Protein AF-A0AB74QGZ0-F1 (afdb_monomer)

InterPro domains:
  IPR014781 Anthrax toxin, lethal/endema factor, N-/C-terminal [PF07737] (127-205)
  IPR024079 Metallopeptidase, catalytic domain superfamily [G3DSA:3.40.390.10] (28-212)
  IPR047568 Anthrax toxin lethal factor-like domain [PS51995] (24-210)

Foldseek 3Di:
DPVVPVVVVVVVVVVVVVVVVCVVVVVLVVVVVLLVPADQPDDQPPPDPDPCVVAEDEADPPVVLVVLLVSLVNLDHPLLVVVLVVVVAHEYEHCDFPCVVVVHPDGDQWDQDPSYIYGHPPDPCSSLCVQLSSLLVLCVVPVPVPPPLQVVLLVPQLVQDDDPPPDDSCVQSVDSSSVSSVLSSCCRSPVVSCCVRRVSSNVVSVVSSVVD

Structure (mmCIF, N/CA/C/O backbone):
data_AF-A0AB74QGZ0-F1
#
_entry.id   AF-A0AB74QGZ0-F1
#
loop_
_atom_site.group_PDB
_atom_site.id
_atom_site.type_symbol
_atom_site.label_atom_id
_atom_site.label_alt_id
_atom_site.label_comp_id
_atom_site.label_asym_id
_atom_site.label_entity_id
_atom_site.label_seq_id
_atom_site.pdbx_PDB_ins_code
_atom_site.Cartn_x
_atom_site.Cartn_y
_atom_site.Cartn_z
_atom_site.occupancy
_atom_site.B_iso_or_equiv
_atom_site.auth_seq_id
_atom_site.auth_comp_id
_atom_site.auth_asym_id
_atom_site.auth_atom_id
_atom_site.pdbx_PDB_model_num
ATOM 1 N N . MET A 1 1 ? 32.672 -0.971 52.262 1.00 47.94 1 MET A N 1
ATOM 2 C CA . MET A 1 1 ? 32.971 -0.650 50.844 1.00 47.94 1 MET A CA 1
ATOM 3 C C . MET A 1 1 ? 31.953 -1.292 49.876 1.00 47.94 1 MET A C 1
ATOM 5 O O . MET A 1 1 ? 32.345 -1.825 48.850 1.00 47.94 1 MET A O 1
ATOM 9 N N . LEU A 1 2 ? 30.642 -1.248 50.178 1.00 49.19 2 LEU A N 1
ATOM 10 C CA . LEU A 1 2 ? 29.600 -1.973 49.413 1.00 49.19 2 LEU A CA 1
ATOM 11 C C . LEU A 1 2 ? 28.481 -1.077 48.834 1.00 49.19 2 LEU A C 1
ATOM 13 O O . LEU A 1 2 ? 27.851 -1.467 47.858 1.00 49.19 2 LEU A O 1
ATOM 17 N N . LEU A 1 3 ? 28.291 0.159 49.321 1.00 41.31 3 LEU A N 1
ATOM 18 C CA . LEU A 1 3 ? 27.229 1.051 48.817 1.00 41.31 3 LEU A CA 1
ATOM 19 C C . LEU A 1 3 ? 27.516 1.705 47.448 1.00 41.31 3 LEU A C 1
ATOM 21 O O . LEU A 1 3 ? 26.583 2.065 46.735 1.00 41.31 3 LEU A O 1
ATOM 25 N N . LYS A 1 4 ? 28.783 1.844 47.028 1.00 44.34 4 LYS A N 1
ATOM 26 C CA . LYS A 1 4 ? 29.121 2.527 45.758 1.00 44.34 4 LYS A CA 1
ATOM 27 C C . LYS A 1 4 ? 28.820 1.698 44.499 1.00 44.34 4 LYS A C 1
ATOM 29 O O . LYS A 1 4 ? 28.660 2.276 43.428 1.00 44.34 4 LYS A O 1
ATOM 34 N N . LYS A 1 5 ? 28.717 0.366 44.607 1.00 44.69 5 LYS A N 1
ATOM 35 C CA . LYS A 1 5 ? 28.552 -0.532 43.445 1.00 44.69 5 LYS A CA 1
ATOM 36 C C . LYS A 1 5 ? 27.099 -0.629 42.952 1.00 44.69 5 LYS A C 1
ATOM 38 O O . LYS A 1 5 ? 26.884 -0.804 41.757 1.00 44.69 5 LYS A O 1
ATOM 43 N N . HIS A 1 6 ? 26.113 -0.456 43.838 1.00 42.84 6 HIS A N 1
ATOM 44 C CA . HIS A 1 6 ? 24.691 -0.500 43.467 1.00 42.84 6 HIS A CA 1
ATOM 45 C C . HIS A 1 6 ? 24.197 0.798 42.810 1.00 42.84 6 HIS A C 1
ATOM 47 O O . HIS A 1 6 ? 23.465 0.731 41.829 1.00 42.84 6 HIS A O 1
ATOM 53 N N . ILE A 1 7 ? 24.674 1.968 43.252 1.00 46.72 7 ILE A N 1
ATOM 54 C CA . ILE A 1 7 ? 24.294 3.269 42.662 1.00 46.72 7 ILE A CA 1
ATOM 55 C C . ILE A 1 7 ? 24.762 3.387 41.199 1.00 46.72 7 ILE A C 1
ATOM 57 O O . ILE A 1 7 ? 24.061 3.959 40.366 1.00 46.72 7 ILE A O 1
ATOM 61 N N . PHE A 1 8 ? 25.915 2.799 40.856 1.00 44.75 8 PHE A N 1
ATOM 62 C CA . PHE A 1 8 ? 26.437 2.804 39.484 1.00 44.75 8 PHE A CA 1
ATOM 63 C C . PHE A 1 8 ? 25.611 1.937 38.522 1.00 44.75 8 PHE A C 1
ATOM 65 O O . PHE A 1 8 ? 25.360 2.358 37.396 1.00 44.75 8 PHE A O 1
ATOM 72 N N . LYS A 1 9 ? 25.140 0.758 38.960 1.00 43.28 9 LYS A N 1
ATOM 73 C CA . LYS A 1 9 ? 24.275 -0.107 38.137 1.00 43.28 9 LYS A CA 1
ATOM 74 C C . LYS A 1 9 ? 22.897 0.514 37.894 1.00 43.28 9 LYS A C 1
ATOM 76 O O . LYS A 1 9 ? 22.414 0.457 36.772 1.00 43.28 9 LYS A O 1
ATOM 81 N N . VAL A 1 10 ? 22.300 1.153 38.904 1.00 44.00 10 VAL A N 1
ATOM 82 C CA . VAL A 1 10 ? 20.990 1.818 38.760 1.00 44.00 10 VAL A CA 1
ATOM 83 C C . VAL A 1 10 ? 21.073 3.023 37.816 1.00 44.00 10 VAL A C 1
ATOM 85 O O . VAL A 1 10 ? 20.205 3.184 36.963 1.00 44.00 10 VAL A O 1
ATOM 88 N N . LYS A 1 11 ? 22.148 3.825 37.881 1.00 42.94 11 LYS A N 1
ATOM 89 C CA . LYS A 1 11 ? 22.361 4.930 36.929 1.00 42.94 11 LYS A CA 1
ATOM 90 C C . LYS A 1 11 ? 22.560 4.452 35.490 1.00 42.94 11 LYS A C 1
ATOM 92 O O . LYS A 1 11 ? 22.074 5.115 34.583 1.00 42.94 11 LYS A O 1
ATOM 97 N N . LEU A 1 12 ? 23.241 3.324 35.278 1.00 41.09 12 LEU A N 1
ATOM 98 C CA . LEU A 1 12 ? 23.473 2.787 33.934 1.00 41.09 12 LEU A CA 1
ATOM 99 C C . LEU A 1 12 ? 22.174 2.265 33.296 1.00 41.09 12 LEU A C 1
ATOM 101 O O . LEU A 1 12 ? 21.925 2.561 32.135 1.00 41.09 12 LEU A O 1
ATOM 105 N N . VAL A 1 13 ? 21.328 1.570 34.072 1.00 46.41 13 VAL A N 1
ATOM 106 C CA . VAL A 1 13 ? 20.015 1.072 33.610 1.00 46.41 13 VAL A CA 1
ATOM 107 C C . VAL A 1 13 ? 19.044 2.224 33.325 1.00 46.41 13 VAL A C 1
ATOM 109 O O . VAL A 1 13 ? 18.341 2.207 32.317 1.00 46.41 13 VAL A O 1
ATOM 112 N N . MET A 1 14 ? 19.047 3.267 34.162 1.00 38.47 14 MET A N 1
ATOM 113 C CA . MET A 1 14 ? 18.246 4.472 33.925 1.00 38.47 14 MET A CA 1
ATOM 114 C C . MET A 1 14 ? 18.707 5.250 32.688 1.00 38.47 14 MET A C 1
ATOM 116 O O . MET A 1 14 ? 17.870 5.737 31.940 1.00 38.47 14 MET A O 1
ATOM 120 N N . LEU A 1 15 ? 20.019 5.351 32.443 1.00 37.75 15 LEU A N 1
ATOM 121 C CA . LEU A 1 15 ? 20.551 6.029 31.259 1.00 37.75 15 LEU A CA 1
ATOM 122 C C . LEU A 1 15 ? 20.240 5.245 29.976 1.00 37.75 15 LEU A C 1
ATOM 124 O O . LEU A 1 15 ? 19.905 5.858 28.971 1.00 37.75 15 LEU A O 1
ATOM 128 N N . SER A 1 16 ? 20.288 3.906 30.011 1.00 39.72 16 SER A N 1
ATOM 129 C CA . SER A 1 16 ? 19.883 3.076 28.870 1.00 39.72 16 SER A CA 1
ATOM 130 C C . SER A 1 16 ? 18.384 3.160 28.590 1.00 39.72 16 SER A C 1
ATOM 132 O O . SER A 1 16 ? 18.010 3.252 27.428 1.00 39.72 16 SER A O 1
ATOM 134 N N . LEU A 1 17 ? 17.534 3.203 29.625 1.00 38.94 17 LEU A N 1
ATOM 135 C CA . LEU A 1 17 ? 16.090 3.418 29.463 1.00 38.94 17 LEU A CA 1
ATOM 136 C C . LEU A 1 17 ? 15.783 4.821 28.927 1.00 38.94 17 LEU A C 1
ATOM 138 O O . LEU A 1 17 ? 14.932 4.963 28.061 1.00 38.94 17 LEU A O 1
ATOM 142 N N . PHE A 1 18 ? 16.515 5.844 29.375 1.00 36.81 18 PHE A N 1
ATOM 143 C CA . PHE A 1 18 ? 16.366 7.213 28.878 1.00 36.81 18 PHE A CA 1
ATOM 144 C C . PHE A 1 18 ? 16.846 7.357 27.425 1.00 36.81 18 PHE A C 1
ATOM 146 O O . PHE A 1 18 ? 16.211 8.049 26.642 1.00 36.81 18 PHE A O 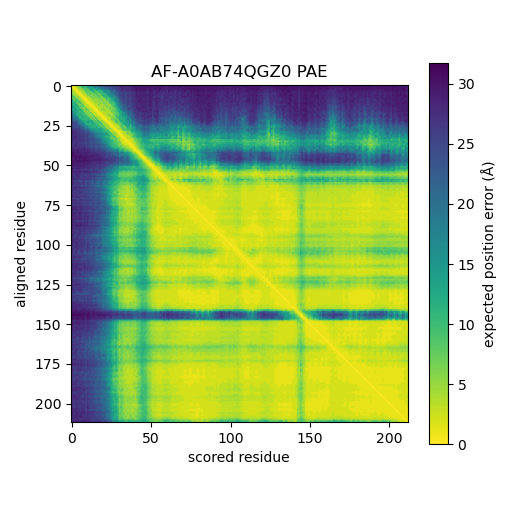1
ATOM 153 N N . PHE A 1 19 ? 17.922 6.666 27.029 1.00 37.53 19 PHE A N 1
ATOM 154 C CA . PHE A 1 19 ? 18.365 6.620 25.630 1.00 37.53 19 PHE A CA 1
ATOM 155 C C . PHE A 1 19 ? 17.405 5.832 24.735 1.00 37.53 19 PHE A C 1
ATOM 157 O O . PHE A 1 19 ? 17.137 6.278 23.626 1.00 37.53 19 PHE A O 1
ATOM 164 N N . LEU A 1 20 ? 16.859 4.708 25.211 1.00 37.41 20 LEU A N 1
ATOM 165 C CA . LEU A 1 20 ? 15.799 3.976 24.511 1.00 37.41 20 LEU A CA 1
ATOM 166 C C . LEU A 1 20 ? 14.564 4.863 24.317 1.00 37.41 20 LEU A C 1
ATOM 168 O O . LEU A 1 20 ? 14.084 4.964 23.196 1.00 37.41 20 LEU A O 1
ATOM 172 N N . PHE A 1 21 ? 14.143 5.583 25.361 1.00 32.53 21 PHE A N 1
ATOM 173 C CA . PHE A 1 21 ? 13.007 6.505 25.313 1.00 32.53 21 PHE A CA 1
ATOM 174 C C . PHE A 1 21 ? 13.254 7.703 24.380 1.00 32.53 21 PHE A C 1
ATOM 176 O O . PHE A 1 21 ? 12.373 8.092 23.626 1.00 32.53 21 PHE A O 1
ATOM 183 N N . ILE A 1 22 ? 14.463 8.276 24.365 1.00 35.25 22 ILE A N 1
ATOM 184 C CA . ILE A 1 22 ? 14.807 9.353 23.420 1.00 35.25 22 ILE A CA 1
ATOM 185 C C . ILE A 1 22 ? 14.847 8.826 21.982 1.00 35.25 22 ILE A C 1
ATOM 187 O O . ILE A 1 22 ? 14.429 9.535 21.070 1.00 35.25 22 ILE A O 1
ATOM 191 N N . CYS A 1 23 ? 15.351 7.613 21.753 1.00 36.22 23 CYS A N 1
ATOM 192 C CA . CYS A 1 23 ? 15.405 7.035 20.414 1.00 36.22 23 CYS A CA 1
ATOM 193 C C . CYS A 1 23 ? 14.007 6.720 19.870 1.00 36.22 23 CYS A C 1
ATOM 195 O O . CYS A 1 23 ? 13.749 7.045 18.716 1.00 36.22 23 CYS A O 1
ATOM 197 N N . THR A 1 24 ? 13.104 6.158 20.679 1.00 39.78 24 THR A N 1
ATOM 198 C CA . THR A 1 24 ? 11.725 5.872 20.246 1.00 39.78 24 THR A CA 1
ATOM 199 C C . THR A 1 24 ? 10.944 7.157 19.987 1.00 39.78 24 THR A C 1
ATOM 201 O O . THR A 1 24 ? 10.452 7.348 18.878 1.00 39.78 24 THR A O 1
ATOM 204 N N . VAL A 1 25 ? 10.967 8.110 20.930 1.00 42.19 25 VAL A N 1
ATOM 205 C CA . VAL A 1 25 ? 10.263 9.401 20.793 1.00 42.19 25 VAL A CA 1
ATOM 206 C C . VAL A 1 25 ? 10.768 10.198 19.588 1.00 42.19 25 VAL A C 1
ATOM 208 O O . VAL A 1 25 ? 9.997 10.865 18.903 1.00 42.19 25 VAL A O 1
ATOM 211 N N . LYS A 1 26 ? 12.073 10.145 19.295 1.00 41.16 26 LYS A N 1
ATOM 212 C CA . LYS A 1 26 ? 12.650 10.899 18.177 1.00 41.16 26 LYS A CA 1
ATOM 213 C C . LYS A 1 26 ? 12.328 10.281 16.816 1.00 41.16 26 LYS A C 1
ATOM 215 O O . LYS A 1 26 ? 12.229 11.035 15.856 1.00 41.16 26 LYS A O 1
ATOM 220 N N . ILE A 1 27 ? 12.181 8.958 16.723 1.00 48.12 27 ILE A N 1
ATOM 221 C CA . ILE A 1 27 ? 11.787 8.274 15.479 1.00 48.12 27 ILE A CA 1
ATOM 222 C C . ILE A 1 27 ? 10.303 8.521 15.188 1.00 48.12 27 ILE A C 1
ATOM 224 O O . ILE A 1 27 ? 9.970 8.903 14.068 1.00 48.12 27 ILE A O 1
ATOM 228 N N . GLU A 1 28 ? 9.441 8.389 16.199 1.00 47.16 28 GLU A N 1
ATOM 229 C CA . GLU A 1 28 ? 8.003 8.678 16.087 1.00 47.16 28 GLU A CA 1
ATOM 230 C C . GLU A 1 28 ? 7.764 10.135 15.661 1.00 47.16 28 GLU A C 1
ATOM 232 O O . GLU A 1 28 ? 7.140 10.390 14.632 1.00 47.16 28 GLU A O 1
ATOM 237 N N . ALA A 1 29 ? 8.394 11.095 16.347 1.00 44.28 29 ALA A N 1
ATOM 238 C CA . ALA A 1 29 ? 8.276 12.509 15.996 1.00 44.28 29 ALA A CA 1
ATOM 239 C C . ALA A 1 29 ? 8.885 12.859 14.624 1.00 44.28 29 ALA A C 1
ATOM 241 O O . ALA A 1 29 ? 8.480 13.844 14.006 1.00 44.28 29 ALA A O 1
ATOM 242 N N . TYR A 1 30 ? 9.880 12.108 14.139 1.00 41.09 30 TYR A N 1
ATOM 243 C CA . TYR A 1 30 ? 10.518 12.391 12.851 1.00 41.09 30 TYR A CA 1
ATOM 244 C C . TYR A 1 30 ? 9.556 12.141 11.683 1.00 41.09 30 TYR A C 1
ATOM 246 O O . TYR A 1 30 ? 9.420 13.020 10.835 1.00 41.09 30 TYR A O 1
ATOM 254 N N . ARG A 1 31 ? 8.830 11.012 11.675 1.00 61.34 31 ARG A N 1
ATOM 255 C CA . ARG A 1 31 ? 7.845 10.716 10.618 1.00 61.34 31 ARG A CA 1
ATOM 256 C C . ARG A 1 31 ? 6.545 11.504 10.761 1.00 61.34 31 ARG A C 1
ATOM 258 O O . ARG A 1 31 ? 5.992 11.894 9.738 1.00 61.34 31 ARG A O 1
ATOM 265 N N . ASP A 1 32 ? 6.096 11.802 11.981 1.00 55.94 32 ASP A N 1
ATOM 266 C CA . ASP A 1 32 ? 4.906 12.641 12.194 1.00 55.94 32 ASP A CA 1
ATOM 267 C C . ASP A 1 32 ? 5.088 14.047 11.591 1.00 55.94 32 ASP A C 1
ATOM 269 O 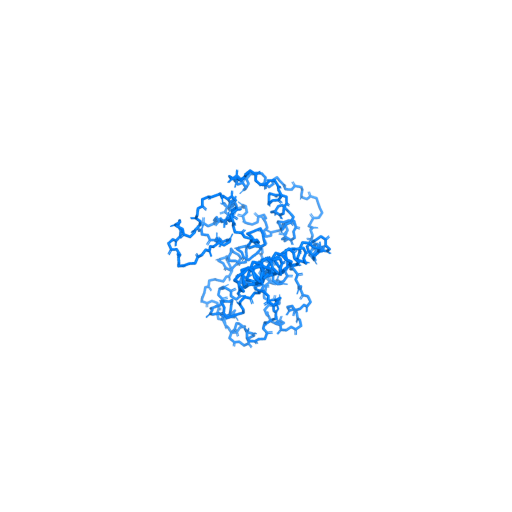O . ASP A 1 32 ? 4.232 14.543 10.854 1.00 55.94 32 ASP A O 1
ATOM 273 N N . ASN A 1 33 ? 6.268 14.645 11.788 1.00 56.19 33 ASN A N 1
ATOM 274 C CA . ASN A 1 33 ? 6.625 15.900 11.128 1.00 56.19 33 ASN A CA 1
ATOM 275 C C . ASN A 1 33 ? 6.735 15.747 9.603 1.00 56.19 33 ASN A C 1
ATOM 277 O O . ASN A 1 33 ? 6.387 16.675 8.875 1.00 56.19 33 ASN A O 1
ATOM 281 N N . GLU A 1 34 ? 7.222 14.613 9.089 1.00 65.94 34 GLU A N 1
ATOM 282 C CA . GLU A 1 34 ? 7.239 14.369 7.642 1.00 65.94 34 GLU A CA 1
ATOM 283 C C . GLU A 1 34 ? 5.813 14.342 7.084 1.00 65.94 34 GLU A C 1
ATOM 285 O O . GLU A 1 34 ? 5.536 15.087 6.146 1.00 65.94 34 GLU A O 1
ATOM 290 N N . ILE A 1 35 ? 4.885 13.595 7.696 1.00 69.44 35 ILE A N 1
ATOM 291 C CA . ILE A 1 35 ? 3.506 13.502 7.201 1.00 69.44 35 ILE A CA 1
ATOM 292 C C . ILE A 1 35 ? 2.741 14.828 7.323 1.00 69.44 35 ILE A C 1
ATOM 294 O O . ILE A 1 35 ? 1.928 15.128 6.458 1.00 69.44 35 ILE A O 1
ATOM 298 N N . ASP A 1 36 ? 2.974 15.658 8.351 1.00 69.56 36 ASP A N 1
ATOM 299 C CA . ASP A 1 36 ? 2.376 17.013 8.444 1.00 69.56 36 ASP A CA 1
ATOM 300 C C . ASP A 1 36 ? 2.782 17.915 7.273 1.00 69.56 36 ASP A C 1
ATOM 302 O O . ASP A 1 36 ? 2.041 18.820 6.889 1.00 69.56 36 ASP A O 1
ATOM 306 N N . ASN A 1 37 ? 3.943 17.642 6.680 1.00 70.44 37 ASN A N 1
ATOM 307 C CA . ASN A 1 37 ? 4.464 18.381 5.541 1.00 70.44 37 ASN A CA 1
ATOM 308 C C . ASN A 1 37 ? 4.147 17.720 4.191 1.00 70.44 37 ASN A C 1
ATOM 310 O O . ASN A 1 37 ? 4.365 18.349 3.150 1.00 70.44 37 ASN A O 1
ATOM 314 N N . LEU A 1 38 ? 3.629 16.485 4.182 1.00 66.12 38 LEU A N 1
ATOM 315 C CA . LEU A 1 38 ? 3.204 15.825 2.954 1.00 66.12 38 LEU A CA 1
ATOM 316 C C . LEU A 1 38 ? 1.947 16.502 2.423 1.00 66.12 38 LEU A C 1
ATOM 318 O O . LEU A 1 38 ? 0.925 16.617 3.098 1.00 66.12 38 LEU A O 1
ATOM 322 N N . LYS A 1 39 ? 2.029 16.939 1.171 1.00 63.16 39 LYS A N 1
ATOM 323 C CA . LYS A 1 39 ? 0.870 17.378 0.403 1.00 63.16 39 LYS A CA 1
ATOM 324 C C . LYS A 1 39 ? 0.480 16.260 -0.557 1.00 63.16 39 LYS A C 1
ATOM 326 O O . LYS A 1 39 ? 1.384 15.602 -1.078 1.00 63.16 39 LYS A O 1
ATOM 331 N N . PRO A 1 40 ? -0.820 16.074 -0.840 1.00 60.72 40 PRO A N 1
ATOM 332 C CA . PRO A 1 40 ? -1.257 15.188 -1.909 1.00 60.72 40 PRO A CA 1
ATOM 333 C C . PRO A 1 40 ? -0.500 15.544 -3.190 1.00 60.72 40 PRO A C 1
ATOM 335 O O . PRO A 1 40 ? -0.576 16.671 -3.681 1.00 60.72 40 PRO A O 1
ATOM 338 N N . HIS A 1 41 ? 0.298 14.605 -3.692 1.00 57.12 41 HIS A N 1
ATOM 339 C CA . HIS A 1 41 ? 1.158 14.847 -4.850 1.00 57.12 41 HIS A CA 1
ATOM 340 C C . HIS A 1 41 ? 0.419 14.632 -6.181 1.00 57.12 41 HIS A C 1
ATOM 342 O O . HIS A 1 41 ? 0.937 14.964 -7.251 1.00 57.12 41 HIS A O 1
ATOM 348 N N . TYR A 1 42 ? -0.790 14.070 -6.105 1.00 52.94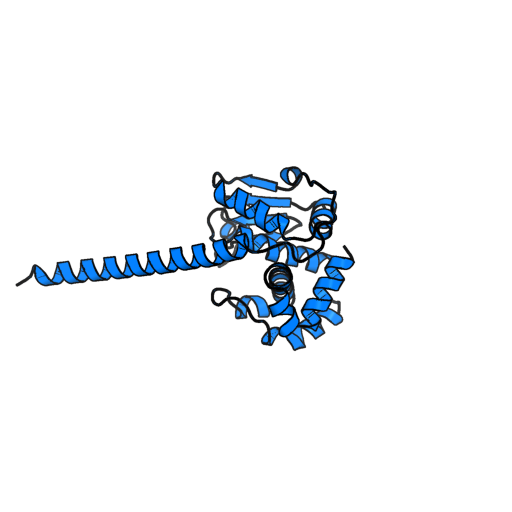 42 TYR A N 1
ATOM 349 C CA . TYR A 1 42 ? -1.683 13.793 -7.219 1.00 52.94 42 TYR A CA 1
ATOM 350 C C . TYR A 1 42 ? -2.945 14.647 -7.108 1.00 52.94 42 TYR A C 1
ATOM 352 O O . TYR A 1 42 ? -3.357 14.994 -6.001 1.00 52.94 42 TYR A O 1
ATOM 360 N N . ASN A 1 43 ? -3.551 14.983 -8.250 1.00 47.72 43 ASN A N 1
ATOM 361 C CA . ASN A 1 43 ? -4.781 15.768 -8.290 1.00 47.72 43 ASN A CA 1
ATOM 362 C C . ASN A 1 43 ? -5.869 15.033 -7.496 1.00 47.72 43 ASN A C 1
ATOM 364 O O . ASN A 1 43 ? -6.460 14.074 -7.994 1.00 47.72 43 ASN A O 1
ATOM 368 N N . GLN A 1 44 ? -6.153 15.495 -6.277 1.00 49.66 44 GLN A N 1
ATOM 369 C CA . GLN A 1 44 ? -7.467 15.291 -5.687 1.00 49.66 44 GLN A CA 1
ATOM 370 C C . GLN A 1 44 ? -8.447 15.899 -6.690 1.00 49.66 44 GLN A C 1
ATOM 372 O O . GLN A 1 44 ? -8.317 17.069 -7.053 1.00 49.66 44 GLN A O 1
ATOM 377 N N . ILE A 1 45 ? -9.356 15.092 -7.235 1.00 43.00 45 ILE A N 1
ATOM 378 C CA . ILE A 1 45 ? -10.424 15.622 -8.079 1.00 43.00 45 ILE A CA 1
ATOM 379 C C . ILE A 1 45 ? -11.224 16.566 -7.174 1.00 43.00 45 ILE A C 1
ATOM 381 O O . ILE A 1 45 ? -11.884 16.104 -6.242 1.00 43.00 45 ILE A O 1
ATOM 385 N N . GLU A 1 46 ? -11.092 17.878 -7.390 1.00 40.38 46 GLU A N 1
ATOM 386 C CA . GLU A 1 46 ? -11.837 18.893 -6.643 1.00 40.38 46 GLU A CA 1
ATOM 387 C C . GLU A 1 46 ? -13.339 18.604 -6.783 1.00 40.38 46 GLU A C 1
ATOM 389 O O . GLU A 1 46 ? -13.861 18.532 -7.896 1.00 40.38 46 GLU A O 1
ATOM 394 N N . GLY A 1 47 ? -14.033 18.428 -5.653 1.00 42.03 47 GLY A N 1
ATOM 395 C CA . GLY A 1 47 ? -15.496 18.307 -5.617 1.00 42.03 47 GLY A CA 1
ATOM 396 C C . GLY A 1 47 ? -16.075 16.974 -5.133 1.00 42.03 47 GLY A C 1
ATOM 397 O O . GLY A 1 47 ? -17.295 16.835 -5.148 1.00 42.03 47 GLY A O 1
ATOM 398 N N . LEU A 1 48 ? -15.259 16.018 -4.677 1.00 43.44 48 LEU A N 1
ATOM 399 C CA . LEU A 1 48 ? -15.746 14.809 -3.996 1.00 43.44 48 LEU A CA 1
ATOM 400 C C . LEU A 1 48 ? -15.378 14.856 -2.509 1.00 43.44 48 LEU A C 1
ATOM 402 O O . LEU A 1 48 ? -14.281 14.478 -2.109 1.00 43.44 48 LEU A O 1
ATOM 406 N N . GLU A 1 49 ? -16.307 15.350 -1.694 1.00 49.28 49 GLU A N 1
ATOM 407 C CA . GLU A 1 49 ? -16.268 15.218 -0.238 1.00 49.28 49 GLU A CA 1
ATOM 408 C C . GLU A 1 49 ? -16.733 13.791 0.093 1.00 49.28 49 GLU A C 1
ATOM 410 O O . GLU A 1 49 ? -17.923 13.481 0.018 1.00 49.28 49 GLU A O 1
ATOM 415 N N . TYR A 1 50 ? -15.791 12.872 0.320 1.00 55.62 50 TYR A N 1
ATOM 416 C CA . TYR A 1 50 ? -16.134 11.470 0.553 1.00 55.62 50 TYR A CA 1
ATOM 417 C C . TYR A 1 50 ? -16.526 11.248 2.011 1.00 55.62 50 TYR A C 1
ATOM 419 O O . TYR A 1 50 ? -15.798 11.638 2.925 1.00 55.62 50 TYR A O 1
ATOM 427 N N . ASN A 1 51 ? -17.653 10.568 2.233 1.00 62.31 51 ASN A N 1
ATOM 428 C CA . ASN A 1 51 ? -18.002 10.093 3.563 1.00 62.31 51 ASN A CA 1
ATOM 429 C C . ASN A 1 51 ? -17.262 8.777 3.855 1.00 62.31 51 ASN A C 1
ATOM 431 O O . ASN A 1 51 ? -17.794 7.677 3.668 1.00 62.31 51 ASN A O 1
ATOM 435 N N . TYR A 1 52 ? -16.021 8.919 4.319 1.00 70.62 52 TYR A N 1
ATOM 436 C CA . TYR A 1 52 ? -15.176 7.815 4.766 1.00 70.62 52 TYR A CA 1
ATOM 437 C C . TYR A 1 52 ? -15.829 6.943 5.853 1.00 70.62 52 TYR A C 1
ATOM 439 O O . TYR A 1 52 ? -15.494 5.766 5.956 1.00 70.62 52 TYR A O 1
ATOM 447 N N . GLU A 1 53 ? -16.785 7.476 6.626 1.00 69.19 53 GLU A N 1
ATOM 448 C CA . GLU A 1 53 ? -17.408 6.774 7.760 1.00 69.19 53 GLU A CA 1
ATOM 449 C C . GLU A 1 53 ? -18.126 5.486 7.342 1.00 69.19 53 GLU A C 1
ATOM 451 O O . GLU A 1 53 ? -18.267 4.569 8.141 1.00 69.19 53 GLU A O 1
ATOM 456 N N . SER A 1 54 ? -18.563 5.384 6.084 1.00 77.62 54 SER A N 1
ATOM 457 C CA . SER A 1 54 ? -19.219 4.170 5.577 1.00 77.62 54 SER A CA 1
ATOM 458 C C . SER A 1 54 ? -18.261 2.997 5.328 1.00 77.62 54 SER A C 1
ATOM 460 O O . SER A 1 54 ? -18.708 1.853 5.250 1.00 77.62 54 SER A O 1
ATOM 462 N N . MET A 1 55 ? -16.960 3.274 5.209 1.00 86.44 55 MET A N 1
ATOM 463 C CA . MET A 1 55 ? -15.917 2.295 4.891 1.00 86.44 55 MET A CA 1
ATOM 464 C C . MET A 1 55 ? -15.057 1.931 6.105 1.00 86.44 55 MET A C 1
ATOM 466 O O . MET A 1 55 ? -14.371 0.909 6.078 1.00 86.44 55 MET A O 1
ATOM 470 N N . ILE A 1 56 ? -15.067 2.764 7.147 1.00 89.75 56 ILE A N 1
ATOM 471 C CA . ILE A 1 56 ? -14.192 2.615 8.306 1.00 89.75 56 ILE A CA 1
ATOM 472 C C . ILE A 1 56 ? -14.982 2.074 9.495 1.00 89.75 56 ILE A C 1
ATOM 474 O O . ILE A 1 56 ? -15.935 2.691 9.964 1.00 89.75 56 ILE A O 1
ATOM 478 N N . GLU A 1 57 ? -14.521 0.953 10.031 1.00 91.62 57 GLU A N 1
ATOM 479 C CA . GLU A 1 57 ? -14.929 0.428 11.328 1.00 91.62 57 GLU A CA 1
ATOM 480 C C . GLU A 1 57 ? -13.796 0.721 12.326 1.00 91.62 57 GLU A C 1
ATOM 482 O O . GLU A 1 57 ? -12.667 0.253 12.161 1.00 91.62 57 GLU A O 1
ATOM 487 N N . VAL A 1 58 ? -14.077 1.550 13.335 1.00 87.94 58 VAL A N 1
ATOM 488 C CA . VAL A 1 58 ? -13.109 1.918 14.379 1.00 87.94 58 VAL A CA 1
ATOM 489 C C . VAL A 1 58 ? -13.502 1.238 15.683 1.00 87.94 58 VAL A C 1
ATOM 491 O O . VAL A 1 58 ? -14.507 1.588 16.295 1.00 87.94 58 VAL A O 1
ATOM 494 N N . ASP A 1 59 ? -12.669 0.298 16.101 1.00 87.94 59 ASP A N 1
ATOM 495 C CA . ASP A 1 59 ? -12.671 -0.351 17.410 1.00 87.94 59 ASP A CA 1
ATOM 496 C C . ASP A 1 59 ? -11.384 0.048 18.151 1.00 87.94 59 ASP A C 1
ATOM 498 O O . ASP A 1 59 ? -10.529 -0.770 18.482 1.00 87.94 59 ASP A O 1
ATOM 502 N N . SER A 1 60 ? -11.190 1.362 18.275 1.00 78.31 60 SER A N 1
ATOM 503 C CA . SER A 1 60 ? -10.047 2.004 18.920 1.00 78.31 60 SER A CA 1
ATOM 504 C C . SER A 1 60 ? -10.538 3.244 19.658 1.00 78.31 60 SER A C 1
ATOM 506 O O . SER A 1 60 ? -11.202 4.108 19.081 1.00 78.31 60 SER A O 1
ATOM 508 N N . ASP A 1 61 ? -10.160 3.357 20.929 1.00 84.19 61 ASP A N 1
ATOM 509 C CA . ASP A 1 61 ? -10.370 4.569 21.729 1.00 84.19 61 ASP A CA 1
ATOM 510 C C . ASP A 1 61 ? -9.254 5.613 21.496 1.00 84.19 61 ASP A C 1
ATOM 512 O O . ASP A 1 61 ? -9.248 6.701 22.088 1.00 84.19 61 ASP A O 1
ATOM 516 N N . ASN A 1 62 ? -8.278 5.299 20.636 1.00 85.06 62 ASN A N 1
ATOM 517 C CA . ASN A 1 62 ? -7.128 6.140 20.354 1.00 85.06 62 ASN A CA 1
ATOM 518 C C . ASN A 1 62 ? -7.445 7.177 19.266 1.00 85.06 62 ASN A C 1
ATOM 520 O O . ASN A 1 62 ? -7.127 7.023 18.084 1.00 85.06 62 ASN A O 1
ATOM 524 N N . ASN A 1 63 ? -8.032 8.297 19.692 1.00 84.94 63 ASN A N 1
ATOM 525 C CA . ASN A 1 63 ? -8.384 9.413 18.808 1.00 84.94 63 ASN A CA 1
ATOM 526 C C . ASN A 1 63 ? -7.208 9.927 17.954 1.00 84.94 63 ASN A C 1
ATOM 528 O O . ASN A 1 63 ? -7.429 10.424 16.851 1.00 84.94 63 ASN A O 1
ATOM 532 N N . GLU A 1 64 ? -5.964 9.826 18.434 1.00 85.00 64 GLU A N 1
ATOM 533 C CA . GLU A 1 64 ? -4.792 10.245 17.659 1.00 85.00 64 GLU A CA 1
ATOM 534 C C . GLU A 1 64 ? -4.559 9.326 16.454 1.00 85.00 64 GLU A C 1
ATOM 536 O O . GLU A 1 64 ? -4.348 9.815 15.341 1.00 85.00 64 GLU A O 1
ATOM 541 N N . LYS A 1 65 ? -4.658 8.007 16.650 1.00 85.75 65 LYS A N 1
ATOM 542 C CA . LYS A 1 65 ? -4.548 7.025 15.564 1.00 85.75 65 LYS A CA 1
ATOM 543 C C . LYS A 1 65 ? -5.666 7.183 14.545 1.00 85.75 65 LYS A C 1
ATOM 545 O O . LYS A 1 65 ? -5.403 7.192 13.347 1.00 85.75 65 LYS A O 1
ATOM 550 N N . VAL A 1 66 ? -6.892 7.428 14.999 1.00 86.50 66 VAL A N 1
ATOM 551 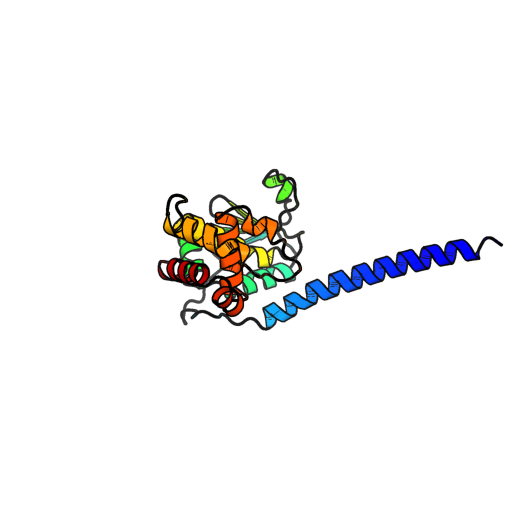C CA . VAL A 1 66 ? -8.028 7.711 14.108 1.00 86.50 66 VAL A CA 1
ATOM 552 C C . VAL A 1 66 ? -7.766 8.955 13.248 1.00 86.50 66 VAL A C 1
ATOM 554 O O . VAL A 1 66 ? -7.974 8.933 12.035 1.00 86.50 66 VAL A O 1
ATOM 557 N N . LEU A 1 67 ? -7.247 10.040 13.831 1.00 84.88 67 LEU A N 1
ATOM 558 C CA . LEU A 1 67 ? -6.887 11.244 13.071 1.00 84.88 67 LEU A CA 1
ATOM 559 C C . LEU A 1 67 ? -5.752 10.982 12.070 1.00 84.88 67 LEU A C 1
ATOM 561 O O . LEU A 1 67 ? -5.816 11.444 10.927 1.00 84.88 67 LEU A O 1
ATOM 565 N N . LYS A 1 68 ? -4.728 10.223 12.475 1.00 86.19 68 LYS A N 1
ATOM 566 C CA . LYS A 1 68 ? -3.627 9.806 11.595 1.00 86.19 68 LYS A CA 1
ATOM 567 C C . LYS A 1 68 ? -4.130 8.932 10.445 1.00 86.19 68 LYS A C 1
ATOM 569 O O . LYS A 1 68 ? -3.712 9.156 9.311 1.00 86.19 68 LYS A O 1
ATOM 574 N N . LEU A 1 69 ? -5.071 8.023 10.696 1.00 88.06 69 LEU A N 1
ATOM 575 C CA . LEU A 1 69 ? -5.721 7.205 9.674 1.00 88.06 69 LEU A CA 1
ATOM 576 C C . LEU A 1 69 ? -6.366 8.078 8.593 1.00 88.06 69 LEU A C 1
ATOM 578 O O . LEU A 1 69 ? -6.007 7.960 7.422 1.00 88.06 69 LEU A O 1
ATOM 582 N N . TYR A 1 70 ? -7.241 9.014 8.977 1.00 87.12 70 TYR A N 1
ATOM 583 C CA . TYR A 1 70 ? -7.875 9.934 8.024 1.00 87.12 70 TYR A CA 1
ATOM 584 C C . TYR A 1 70 ? -6.853 10.757 7.237 1.00 87.12 70 TYR A C 1
ATOM 586 O O . TYR A 1 70 ? -7.019 11.002 6.039 1.00 87.12 70 TYR A O 1
ATOM 594 N N . LYS A 1 71 ? -5.760 11.160 7.887 1.00 85.81 71 LYS A N 1
ATOM 595 C CA . LYS A 1 71 ? -4.680 11.884 7.225 1.00 85.81 71 LYS A CA 1
ATOM 596 C C . LYS A 1 71 ? -3.971 11.031 6.174 1.00 85.81 71 LYS A C 1
ATOM 598 O O . LYS A 1 71 ? -3.816 11.504 5.051 1.00 85.81 71 LYS A O 1
ATOM 603 N N . TYR A 1 72 ? -3.590 9.792 6.489 1.00 88.75 72 TYR A N 1
ATOM 604 C CA . TYR A 1 72 ? -2.994 8.871 5.513 1.00 88.75 72 TYR A CA 1
ATOM 605 C C . TYR A 1 72 ? -3.965 8.545 4.372 1.00 88.75 72 TYR A C 1
ATOM 607 O O . TYR A 1 72 ? -3.547 8.535 3.216 1.00 88.75 72 TYR A O 1
ATOM 615 N N . MET A 1 73 ? -5.260 8.382 4.662 1.00 88.38 73 MET A N 1
ATOM 616 C CA . MET A 1 73 ? -6.291 8.225 3.630 1.00 88.38 73 MET A CA 1
ATOM 617 C C . MET A 1 73 ? -6.332 9.416 2.670 1.00 88.38 73 MET A C 1
ATOM 619 O O . MET A 1 73 ? -6.375 9.213 1.462 1.00 88.38 73 MET A O 1
ATOM 623 N N . SER A 1 74 ? -6.239 10.650 3.179 1.00 86.69 74 SER A N 1
ATOM 624 C CA . SER A 1 74 ? -6.267 11.864 2.344 1.00 86.69 74 SER A CA 1
ATOM 625 C C . SER A 1 74 ? -5.106 11.984 1.341 1.00 86.69 74 SER A C 1
ATOM 627 O O . SER A 1 74 ? -5.187 12.771 0.391 1.00 86.69 74 SER A O 1
ATOM 629 N N . LEU A 1 75 ? -4.021 11.226 1.548 1.00 89.06 75 LEU A N 1
ATOM 630 C CA . LEU A 1 75 ? -2.863 11.187 0.651 1.00 89.06 75 LEU A CA 1
ATOM 631 C C . LEU A 1 75 ? -3.074 10.238 -0.537 1.00 89.06 75 LEU A C 1
ATOM 633 O O . LEU A 1 75 ? -2.408 10.387 -1.563 1.00 89.06 75 LEU A O 1
ATOM 637 N N . ILE A 1 76 ? -3.979 9.266 -0.404 1.00 91.25 76 ILE A N 1
ATOM 638 C CA . ILE A 1 76 ? -4.295 8.291 -1.446 1.00 91.25 76 ILE A CA 1
ATOM 639 C C . ILE A 1 76 ? -5.172 8.979 -2.512 1.00 91.25 76 ILE A C 1
ATOM 641 O O . ILE A 1 76 ? -6.092 9.718 -2.161 1.00 91.25 76 ILE A O 1
ATOM 645 N N . PRO A 1 77 ? -4.923 8.768 -3.819 1.00 90.44 77 PRO A N 1
ATOM 646 C CA . PRO A 1 77 ? -5.747 9.340 -4.878 1.00 90.44 77 PRO A CA 1
ATOM 647 C C . PRO A 1 77 ? -7.228 8.972 -4.726 1.00 90.44 77 PRO A C 1
ATOM 649 O O . PRO A 1 77 ? -7.561 7.810 -4.500 1.00 90.44 77 PRO A O 1
ATOM 652 N N . ASN A 1 78 ? -8.125 9.946 -4.911 1.00 87.56 78 ASN A N 1
ATOM 653 C CA . ASN A 1 78 ? -9.566 9.738 -4.721 1.00 87.56 78 ASN A CA 1
ATOM 654 C C . ASN A 1 78 ? -10.124 8.606 -5.589 1.00 87.56 78 ASN A C 1
ATOM 656 O O . ASN A 1 78 ? -10.988 7.873 -5.134 1.00 87.56 78 ASN A O 1
ATOM 660 N N . ASN A 1 79 ? -9.636 8.435 -6.820 1.00 89.00 79 ASN A N 1
ATOM 661 C CA . ASN A 1 79 ? -10.089 7.340 -7.676 1.00 89.00 79 ASN A CA 1
ATOM 662 C C . ASN A 1 79 ? -9.725 5.964 -7.094 1.00 89.00 79 ASN A C 1
ATOM 664 O O . ASN A 1 79 ? -10.561 5.074 -7.112 1.00 89.00 79 ASN A O 1
ATOM 668 N N . VAL A 1 80 ? -8.547 5.819 -6.477 1.00 93.06 80 VAL A N 1
ATOM 669 C CA . VAL A 1 80 ? -8.157 4.596 -5.753 1.00 93.06 80 VAL A CA 1
ATOM 670 C C . VAL A 1 80 ? -9.071 4.337 -4.555 1.00 93.06 80 VAL A C 1
ATOM 672 O O . VAL A 1 80 ? -9.536 3.214 -4.382 1.00 93.06 80 VAL A O 1
ATOM 675 N N . ILE A 1 81 ? -9.364 5.366 -3.751 1.00 91.94 81 ILE A N 1
ATOM 676 C CA . ILE A 1 81 ? -10.304 5.243 -2.624 1.00 91.94 81 ILE A CA 1
ATOM 677 C C . ILE A 1 81 ? -11.703 4.850 -3.110 1.00 91.94 81 ILE A C 1
ATOM 679 O O . ILE A 1 81 ? -12.329 3.968 -2.525 1.00 91.94 81 ILE A O 1
ATOM 683 N N . ASN A 1 82 ? -12.185 5.484 -4.179 1.00 89.94 82 ASN A N 1
ATOM 684 C CA . ASN A 1 82 ? -13.506 5.215 -4.737 1.00 89.94 82 ASN A CA 1
ATOM 685 C C . ASN A 1 82 ? -13.603 3.781 -5.243 1.00 89.94 82 ASN A C 1
ATOM 687 O O . ASN A 1 82 ? -14.539 3.081 -4.885 1.00 89.94 82 ASN A O 1
ATOM 691 N N . GLU A 1 83 ? -12.620 3.324 -6.013 1.00 92.62 83 GLU A N 1
ATOM 692 C CA . GLU A 1 83 ? -12.589 1.953 -6.515 1.00 92.62 83 GLU A CA 1
ATOM 693 C C . GLU A 1 83 ? -12.529 0.941 -5.378 1.00 92.62 83 GLU A C 1
ATOM 695 O O . GLU A 1 83 ? -13.220 -0.076 -5.421 1.00 92.62 83 GLU A O 1
ATOM 700 N N . PHE A 1 84 ? -11.749 1.221 -4.331 1.00 94.25 84 PHE A N 1
ATOM 701 C CA . PHE A 1 84 ? -11.722 0.378 -3.143 1.00 94.25 84 PHE A CA 1
ATOM 702 C C . PHE A 1 84 ? -13.114 0.260 -2.516 1.00 94.25 84 PHE A C 1
ATOM 704 O O . PHE A 1 84 ? -13.600 -0.854 -2.313 1.00 94.25 84 PHE A O 1
ATOM 711 N N . ALA A 1 85 ? -13.799 1.385 -2.300 1.00 92.31 85 ALA A N 1
ATOM 712 C CA . ALA A 1 85 ? -15.156 1.404 -1.759 1.00 92.31 85 ALA A CA 1
ATOM 713 C C . ALA A 1 85 ? -16.176 0.704 -2.683 1.00 92.31 85 ALA A C 1
ATOM 715 O O . ALA A 1 85 ? -16.969 -0.118 -2.221 1.00 92.31 85 ALA A O 1
ATOM 716 N N . GLU A 1 86 ? -16.134 0.965 -3.993 1.00 91.25 86 GLU A N 1
ATOM 717 C CA . GLU A 1 86 ? -17.025 0.369 -5.000 1.00 91.25 86 GLU A CA 1
ATOM 718 C C . GLU A 1 86 ? -16.845 -1.151 -5.113 1.00 91.25 86 GLU A C 1
ATOM 720 O O . GLU A 1 86 ? -17.809 -1.880 -5.357 1.00 91.25 86 GLU A O 1
ATOM 725 N N . ASN A 1 87 ? -15.640 -1.654 -4.837 1.00 92.00 87 ASN A N 1
ATOM 726 C CA . ASN A 1 87 ? -15.357 -3.086 -4.768 1.00 92.00 87 ASN A CA 1
ATOM 727 C C . ASN A 1 87 ? -15.775 -3.742 -3.440 1.00 92.00 87 ASN A C 1
ATOM 729 O O . ASN A 1 87 ? -15.549 -4.947 -3.264 1.00 92.00 87 ASN A O 1
ATOM 733 N N . GLY A 1 88 ? -16.425 -2.993 -2.541 1.00 92.69 88 GLY A N 1
ATOM 734 C CA . GLY A 1 88 ? -16.863 -3.448 -1.221 1.00 92.69 88 GLY A CA 1
ATOM 735 C C . GLY A 1 88 ? -15.761 -3.397 -0.164 1.00 92.69 88 GLY A C 1
ATOM 736 O O . GLY A 1 88 ? -15.824 -4.145 0.811 1.00 92.69 88 GLY A O 1
ATOM 737 N N . GLY A 1 89 ? -14.742 -2.569 -0.389 1.00 95.06 89 GLY A N 1
ATOM 738 C CA . GLY A 1 89 ? -13.606 -2.403 0.498 1.00 95.06 89 GLY A CA 1
ATOM 739 C C . GLY A 1 89 ? -14.007 -1.903 1.880 1.00 95.06 89 GLY A C 1
ATOM 740 O O . GLY A 1 89 ? -14.962 -1.141 2.031 1.00 95.06 89 GLY A O 1
ATOM 741 N N . LYS A 1 90 ? -13.263 -2.341 2.894 1.00 95.88 90 LYS A N 1
ATOM 742 C CA . LYS A 1 90 ? -13.421 -1.901 4.284 1.00 95.88 90 LYS A CA 1
ATOM 743 C C . LYS A 1 90 ? -12.074 -1.625 4.926 1.00 95.88 90 LYS A C 1
ATOM 745 O O . LYS A 1 90 ? -11.093 -2.294 4.614 1.00 95.88 90 LYS A O 1
ATOM 750 N N . ILE A 1 91 ? -12.040 -0.682 5.858 1.00 95.81 91 ILE A N 1
ATOM 751 C CA . ILE A 1 91 ? -10.889 -0.425 6.723 1.00 95.81 91 ILE A CA 1
ATOM 752 C C . ILE A 1 91 ? -11.330 -0.671 8.160 1.00 95.81 91 ILE A C 1
ATOM 754 O O . ILE A 1 91 ? -12.319 -0.103 8.608 1.00 95.81 91 ILE A O 1
ATOM 758 N N . VAL A 1 92 ? -10.596 -1.506 8.881 1.00 95.31 92 VAL A N 1
ATOM 759 C CA . VAL A 1 92 ? -10.865 -1.841 10.278 1.00 95.31 92 VAL A CA 1
ATOM 760 C C . VAL A 1 92 ? -9.647 -1.447 11.101 1.00 95.31 92 VAL A C 1
ATOM 762 O O . VAL A 1 92 ? -8.598 -2.068 10.961 1.00 95.31 92 VAL A O 1
ATOM 765 N N . LEU A 1 93 ? -9.775 -0.434 11.956 1.00 94.56 93 LEU A N 1
ATOM 766 C CA . LEU A 1 93 ? -8.778 -0.128 12.987 1.00 94.56 93 LEU A CA 1
ATOM 767 C C . LEU A 1 93 ? -9.227 -0.810 14.278 1.00 94.56 93 LEU A C 1
ATOM 769 O O . LEU A 1 93 ? -10.292 -0.474 14.788 1.00 94.56 93 LEU A O 1
ATOM 773 N N . THR A 1 94 ? -8.460 -1.777 14.776 1.00 94.06 94 THR A N 1
ATOM 774 C CA . THR A 1 94 ? -8.909 -2.658 15.865 1.00 94.06 94 THR A CA 1
ATOM 775 C C . THR A 1 94 ? -7.840 -2.896 16.919 1.00 94.06 94 THR A C 1
ATOM 777 O O . THR A 1 94 ? -6.648 -2.968 16.613 1.00 94.06 94 THR A O 1
ATOM 780 N N . GLN A 1 95 ? -8.290 -3.060 18.160 1.00 93.25 95 GLN A N 1
ATOM 781 C CA . GLN A 1 95 ? -7.485 -3.534 19.287 1.00 93.25 95 GLN A CA 1
ATOM 782 C C . GLN A 1 95 ? -7.255 -5.054 19.268 1.00 93.25 95 GLN A C 1
ATOM 784 O O . GLN A 1 95 ? -6.402 -5.557 20.001 1.00 93.25 95 GLN A O 1
ATOM 789 N N . ASP A 1 96 ? -7.974 -5.801 18.423 1.00 92.12 96 ASP A N 1
ATOM 790 C CA . ASP A 1 96 ? -7.749 -7.233 18.259 1.00 92.12 96 ASP A CA 1
ATOM 791 C C . ASP A 1 96 ? -6.339 -7.513 17.718 1.00 92.12 96 ASP A C 1
ATOM 793 O O . ASP A 1 96 ? -5.857 -6.890 16.767 1.00 92.12 96 ASP A O 1
ATOM 797 N N . SER A 1 97 ? -5.689 -8.539 18.272 1.00 92.00 97 SER A N 1
ATOM 798 C CA . SER A 1 97 ? -4.374 -8.978 17.806 1.00 92.00 97 SER A CA 1
ATOM 799 C C . SER A 1 97 ? -4.444 -9.496 16.369 1.00 92.00 97 SER A C 1
ATOM 801 O O . SER A 1 97 ? -4.889 -10.618 16.100 1.00 92.00 97 SER A O 1
ATOM 803 N N . LEU A 1 98 ? -3.919 -8.705 15.428 1.00 93.25 98 LEU A N 1
ATOM 804 C CA . LEU A 1 98 ? -3.784 -9.125 14.032 1.00 93.25 98 LEU A CA 1
ATOM 805 C C . LEU A 1 98 ? -2.870 -10.348 13.896 1.00 93.25 98 LEU A C 1
ATOM 807 O O . LEU A 1 98 ? -3.106 -11.213 13.053 1.00 93.25 98 LEU A O 1
ATOM 811 N N . GLN A 1 99 ? -1.854 -10.460 14.755 1.00 92.56 99 GLN A N 1
ATOM 812 C CA . GLN A 1 99 ? -0.977 -11.625 14.777 1.00 92.56 99 GLN A CA 1
ATOM 813 C C . GLN A 1 99 ? -1.763 -12.915 15.041 1.00 92.56 99 GLN A C 1
ATOM 815 O O . GLN A 1 99 ? -1.553 -13.911 14.348 1.00 92.56 99 GLN A O 1
ATOM 820 N N . GLU A 1 100 ? -2.651 -12.903 16.036 1.00 92.62 100 GLU A N 1
ATOM 821 C CA . GLU A 1 100 ? -3.473 -14.063 16.382 1.00 92.62 100 GLU A CA 1
ATOM 822 C C . GLU A 1 100 ? -4.518 -14.339 15.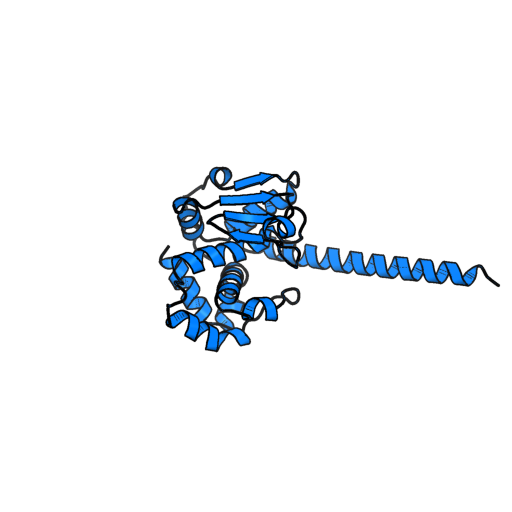301 1.00 92.62 100 GLU A C 1
ATOM 824 O O . GLU A 1 100 ? -4.641 -15.479 14.847 1.00 92.62 100 GLU A O 1
ATOM 829 N N . ARG A 1 101 ? -5.203 -13.290 14.825 1.00 93.69 101 ARG A N 1
ATOM 830 C CA . ARG A 1 101 ? -6.230 -13.382 13.777 1.00 93.69 101 ARG A CA 1
ATOM 831 C C . ARG A 1 101 ? -5.703 -14.016 12.490 1.00 93.69 101 ARG A C 1
ATOM 833 O O . ARG A 1 101 ? -6.390 -14.841 11.893 1.00 93.69 101 ARG A O 1
ATOM 840 N N . PHE A 1 102 ? -4.489 -13.652 12.079 1.00 92.50 102 PHE A N 1
ATOM 841 C CA . PHE A 1 102 ? -3.875 -14.113 10.830 1.00 92.50 102 PHE A CA 1
ATOM 842 C C . PHE A 1 102 ? -2.800 -15.192 11.025 1.00 92.50 102 PHE A C 1
ATOM 844 O O . PHE A 1 102 ? -2.111 -15.552 10.072 1.00 92.50 102 PHE A O 1
ATOM 851 N N . ILE A 1 103 ? -2.666 -15.744 12.238 1.00 92.81 103 ILE A N 1
ATOM 852 C CA . ILE A 1 103 ? -1.724 -16.829 12.575 1.00 92.81 103 ILE A CA 1
ATOM 853 C C . ILE A 1 103 ? -0.291 -16.485 12.119 1.00 92.81 103 ILE A C 1
ATOM 855 O O . ILE A 1 103 ? 0.431 -17.285 11.514 1.00 92.81 103 ILE A O 1
ATOM 859 N N . SER A 1 104 ? 0.129 -15.252 12.391 1.00 88.38 104 SER A N 1
ATOM 860 C CA . SER A 1 104 ? 1.443 -14.755 11.997 1.00 88.38 104 SER A CA 1
ATOM 861 C C . SER A 1 104 ? 2.511 -15.078 13.040 1.00 88.38 104 SER A C 1
ATOM 863 O O . SER A 1 104 ? 2.278 -15.135 14.249 1.00 88.38 104 SER A O 1
ATOM 865 N N . LYS A 1 105 ? 3.745 -15.260 12.563 1.00 86.81 105 LYS A N 1
ATOM 866 C CA . LYS A 1 105 ? 4.929 -15.395 13.427 1.00 86.81 105 LYS A CA 1
ATOM 867 C C . LYS A 1 105 ? 5.384 -14.062 14.024 1.00 86.81 105 LYS A C 1
ATOM 869 O O . LYS A 1 105 ? 6.195 -14.072 14.946 1.00 86.81 105 LYS A O 1
ATOM 874 N N . TYR A 1 106 ? 4.897 -12.951 13.483 1.00 85.75 106 TYR A N 1
ATOM 875 C CA . TYR A 1 106 ? 5.298 -11.596 13.837 1.00 85.75 106 TYR A CA 1
ATOM 876 C C . TYR A 1 106 ? 4.063 -10.754 14.139 1.00 85.75 106 TYR A C 1
ATOM 878 O O . TYR A 1 106 ? 2.994 -11.012 13.582 1.00 85.75 106 TYR A O 1
ATOM 886 N N . ALA A 1 107 ? 4.233 -9.740 14.984 1.00 87.38 107 ALA A N 1
ATOM 887 C CA . ALA A 1 107 ? 3.248 -8.680 15.130 1.00 87.38 107 ALA A CA 1
ATOM 888 C C . ALA A 1 107 ? 3.005 -7.995 13.775 1.00 87.38 107 ALA A C 1
ATOM 890 O O . ALA A 1 107 ? 3.936 -7.850 12.977 1.00 87.38 107 ALA A O 1
ATOM 891 N N . LEU A 1 108 ? 1.751 -7.631 13.505 1.00 88.31 108 LEU A N 1
ATOM 892 C CA . LEU A 1 108 ? 1.324 -7.056 12.231 1.00 88.31 108 LEU A CA 1
ATOM 893 C C . LEU A 1 108 ? 0.718 -5.679 12.478 1.00 88.31 108 LEU A C 1
ATOM 895 O O . LEU A 1 108 ? -0.230 -5.550 13.250 1.00 88.31 108 LEU A O 1
ATOM 899 N N . ALA A 1 109 ? 1.259 -4.669 11.799 1.00 92.19 109 ALA A N 1
ATOM 900 C CA . ALA A 1 109 ? 0.739 -3.307 11.845 1.00 92.19 109 ALA A CA 1
ATOM 901 C C . ALA A 1 109 ? -0.462 -3.116 10.903 1.00 92.19 109 ALA A C 1
ATOM 903 O O . ALA A 1 109 ? -1.379 -2.363 11.227 1.00 92.19 109 ALA A O 1
ATOM 904 N N . GLY A 1 110 ? -0.471 -3.831 9.775 1.00 94.75 110 GLY A N 1
ATOM 905 C CA . GLY A 1 110 ? -1.546 -3.842 8.791 1.00 94.75 110 GLY A CA 1
ATOM 906 C C . GLY A 1 110 ? -1.622 -5.181 8.053 1.00 94.75 110 GLY A C 1
ATOM 907 O O . GLY A 1 110 ? -0.632 -5.915 8.016 1.00 94.75 110 GLY A O 1
ATOM 908 N N . VAL A 1 111 ? -2.808 -5.516 7.536 1.00 95.81 111 VAL A N 1
ATOM 909 C CA . VAL A 1 111 ? -3.055 -6.657 6.639 1.00 95.81 111 VAL A CA 1
ATOM 910 C C . VAL A 1 111 ? -4.198 -6.334 5.682 1.00 95.81 111 VAL A C 1
ATOM 912 O O . VAL A 1 111 ? -5.314 -6.059 6.125 1.00 95.81 111 VAL A O 1
ATOM 915 N N . TYR A 1 112 ? -3.963 -6.470 4.381 1.00 96.19 112 TYR A N 1
ATOM 916 C CA . TYR A 1 112 ? -5.012 -6.596 3.378 1.00 96.19 112 TYR A CA 1
ATOM 917 C C . TYR A 1 112 ? -5.451 -8.060 3.218 1.00 96.19 112 TYR A C 1
ATOM 919 O O . TYR A 1 112 ? -4.662 -8.931 2.850 1.00 96.19 112 TYR A O 1
ATOM 927 N N . PHE A 1 113 ? -6.721 -8.354 3.500 1.00 94.31 113 PHE A N 1
ATOM 928 C CA . PHE A 1 113 ? -7.299 -9.685 3.324 1.00 94.31 113 PHE A CA 1
ATOM 929 C C . PHE A 1 113 ? -8.788 -9.603 2.993 1.00 94.31 113 PHE A C 1
ATOM 931 O O . PHE A 1 113 ? -9.546 -8.939 3.701 1.00 94.31 113 PHE A O 1
ATOM 938 N N . ASP A 1 114 ? -9.208 -10.314 1.943 1.00 92.06 114 ASP A N 1
ATOM 939 C CA . ASP A 1 114 ? -10.607 -10.397 1.497 1.00 92.06 114 ASP A CA 1
ATOM 940 C C . ASP A 1 114 ? -11.272 -9.013 1.417 1.00 92.06 114 ASP A C 1
ATOM 942 O O . ASP A 1 114 ? -12.268 -8.718 2.080 1.00 92.06 114 ASP A O 1
ATOM 946 N N . LYS A 1 115 ? -10.635 -8.114 0.651 1.00 92.56 115 LYS A N 1
ATOM 947 C CA . LYS A 1 115 ? -11.077 -6.726 0.430 1.00 92.56 115 LYS A CA 1
ATOM 948 C C . LYS A 1 115 ? -11.116 -5.846 1.682 1.00 92.56 115 LYS A C 1
ATOM 950 O O . LYS A 1 115 ? -11.566 -4.708 1.613 1.00 92.56 115 LYS A O 1
ATOM 955 N N . THR A 1 116 ? -10.613 -6.326 2.812 1.00 96.38 116 THR A N 1
ATOM 956 C CA . THR A 1 116 ? -10.575 -5.567 4.059 1.00 96.38 116 THR A CA 1
ATOM 957 C C . THR A 1 116 ? -9.136 -5.256 4.437 1.00 96.38 116 THR A C 1
ATOM 959 O O . THR A 1 116 ? -8.282 -6.140 4.437 1.00 96.38 116 THR A O 1
ATOM 962 N N . ILE A 1 117 ? -8.872 -3.998 4.774 1.00 97.75 117 ILE A N 1
ATOM 963 C CA . ILE A 1 117 ? -7.617 -3.549 5.367 1.00 97.75 117 ILE A CA 1
ATOM 964 C C . ILE A 1 117 ? -7.803 -3.532 6.880 1.00 97.75 117 ILE A C 1
ATOM 966 O O . ILE A 1 117 ? -8.581 -2.738 7.401 1.00 97.75 117 ILE A O 1
ATOM 970 N N . TYR A 1 118 ? -7.090 -4.400 7.585 1.00 96.94 118 TYR A N 1
ATOM 971 C CA . TYR A 1 118 ? -7.051 -4.429 9.042 1.00 96.94 118 TYR A CA 1
ATOM 972 C C . TYR A 1 118 ? -5.806 -3.702 9.525 1.00 96.94 118 TYR A C 1
ATOM 974 O O . TYR A 1 118 ? -4.715 -4.017 9.062 1.00 96.94 118 TYR A O 1
ATOM 982 N N . LEU A 1 119 ? -5.958 -2.772 10.462 1.00 96.56 119 LEU A N 1
ATOM 983 C CA . LEU A 1 119 ? -4.883 -1.998 11.073 1.00 96.56 119 LEU A CA 1
ATOM 984 C C . LEU A 1 119 ? -4.902 -2.213 12.586 1.00 96.56 119 LEU A C 1
ATOM 986 O O . LEU A 1 119 ? -5.967 -2.225 13.204 1.00 96.56 119 LEU A O 1
ATOM 990 N N . SER A 1 120 ? -3.722 -2.391 13.173 1.00 93.88 120 SER A N 1
ATOM 991 C CA . SER A 1 120 ? -3.576 -2.648 14.608 1.00 93.88 120 SER A CA 1
ATOM 992 C C . SER A 1 120 ? -3.553 -1.352 15.422 1.00 93.88 120 SER A C 1
ATOM 994 O O . SER A 1 120 ? -2.687 -0.501 15.229 1.00 93.88 120 SER A O 1
ATOM 996 N N . ASP A 1 121 ? -4.436 -1.221 16.408 1.00 90.94 121 ASP A N 1
ATOM 997 C CA . ASP A 1 121 ? -4.416 -0.110 17.369 1.00 90.94 121 ASP A CA 1
ATOM 998 C C . ASP A 1 121 ? -3.217 -0.180 18.336 1.00 90.94 121 ASP A C 1
ATOM 1000 O O . ASP A 1 121 ? -2.783 0.839 18.870 1.00 90.94 121 ASP A O 1
ATOM 1004 N N . GLU A 1 122 ? -2.584 -1.343 18.473 1.00 87.69 122 GLU A N 1
ATOM 1005 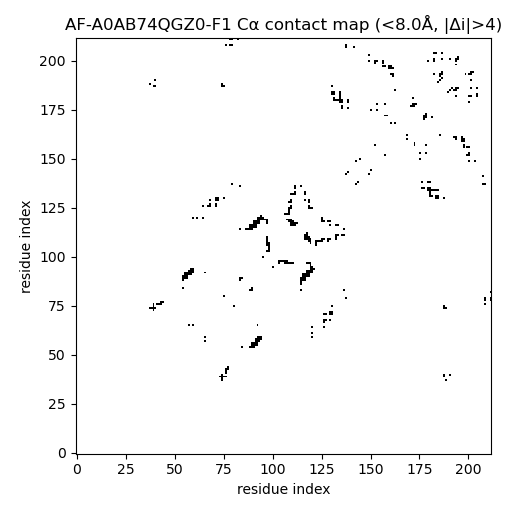C CA . GLU A 1 122 ? -1.464 -1.561 19.399 1.00 87.69 122 GLU A CA 1
ATOM 1006 C C . GLU A 1 122 ? -0.093 -1.359 18.740 1.00 87.69 122 GLU A C 1
ATOM 1008 O O . GLU A 1 122 ? 0.873 -0.962 19.390 1.00 87.69 122 GLU A O 1
ATOM 1013 N N . GLU A 1 123 ? 0.010 -1.602 17.431 1.00 86.19 123 GLU A N 1
ATOM 1014 C CA . GLU A 1 123 ? 1.288 -1.502 16.730 1.00 86.19 123 GLU A CA 1
ATOM 1015 C C . GLU A 1 123 ? 1.572 -0.073 16.279 1.00 86.19 123 GLU A C 1
ATOM 1017 O O . GLU A 1 123 ? 0.717 0.637 15.736 1.00 86.19 123 GLU A O 1
ATOM 1022 N N . ASN A 1 124 ? 2.818 0.347 16.452 1.00 81.00 124 ASN A N 1
ATOM 1023 C CA . ASN A 1 124 ? 3.264 1.626 15.930 1.00 81.00 124 ASN A CA 1
ATOM 1024 C C . ASN A 1 124 ? 3.148 1.648 14.394 1.00 81.00 124 ASN A C 1
ATOM 1026 O O . ASN A 1 124 ? 3.434 0.662 13.713 1.00 81.00 124 ASN A O 1
ATOM 1030 N N . TRP A 1 125 ? 2.770 2.809 13.849 1.00 79.00 125 TRP A N 1
ATOM 1031 C CA . TRP A 1 125 ? 2.710 3.077 12.403 1.00 79.00 125 TRP A CA 1
ATOM 1032 C C . TRP A 1 125 ? 1.691 2.224 11.625 1.00 79.00 125 TRP A C 1
ATOM 1034 O O . TRP A 1 125 ? 1.792 2.081 10.401 1.00 79.00 125 TRP A O 1
ATOM 1044 N N . SER A 1 126 ? 0.685 1.684 12.313 1.00 85.25 126 SER A N 1
ATOM 1045 C CA . SER A 1 126 ? -0.433 0.972 11.685 1.00 85.25 126 SER A CA 1
ATOM 1046 C C . SER A 1 126 ? -1.146 1.820 10.625 1.00 85.25 126 SER A C 1
ATOM 1048 O O . SER A 1 126 ? -1.428 1.353 9.528 1.00 85.25 126 SER A O 1
ATOM 1050 N N . GLU A 1 127 ? -1.305 3.117 10.870 1.00 87.00 127 GLU A N 1
ATOM 1051 C CA . GLU A 1 127 ? -1.988 4.050 9.973 1.00 87.00 127 GLU A CA 1
ATOM 1052 C C . GLU A 1 127 ? -1.173 4.297 8.708 1.00 87.00 127 GLU A C 1
ATOM 1054 O O . GLU A 1 127 ? -1.741 4.483 7.639 1.00 87.00 127 GLU A O 1
ATOM 1059 N N . GLN A 1 128 ? 0.159 4.260 8.803 1.00 85.62 128 GLN A N 1
ATOM 1060 C CA . GLN A 1 128 ? 1.012 4.326 7.621 1.00 85.62 128 GLN A CA 1
ATOM 1061 C C . GLN A 1 128 ? 0.889 3.062 6.773 1.00 85.62 128 GLN A C 1
ATOM 1063 O O . GLN A 1 128 ? 0.925 3.136 5.541 1.00 85.62 128 GLN A O 1
ATOM 1068 N N . SER A 1 129 ? 0.742 1.914 7.438 1.00 92.31 129 SER A N 1
ATOM 1069 C CA . SER A 1 129 ? 0.589 0.621 6.773 1.00 92.31 129 SER A CA 1
ATOM 1070 C C . SER A 1 129 ? -0.648 0.611 5.873 1.00 92.31 129 SER A C 1
ATOM 1072 O O . SER A 1 129 ? -0.620 -0.047 4.846 1.00 92.31 129 SER A O 1
ATOM 1074 N N . LEU A 1 130 ? -1.664 1.447 6.135 1.00 95.06 130 LEU A N 1
ATOM 1075 C CA . LEU A 1 130 ? -2.799 1.658 5.227 1.00 95.06 130 LEU A CA 1
ATOM 1076 C C . LEU A 1 130 ? -2.383 1.860 3.763 1.00 95.06 130 LEU A C 1
ATOM 1078 O O . LEU A 1 130 ? -2.979 1.259 2.874 1.00 95.06 130 LEU A O 1
ATOM 1082 N N . ILE A 1 131 ? -1.406 2.733 3.488 1.00 95.50 131 ILE A N 1
ATOM 1083 C CA . ILE A 1 131 ? -1.027 3.030 2.099 1.00 95.50 131 ILE A CA 1
ATOM 1084 C C . ILE A 1 131 ? -0.366 1.797 1.467 1.00 95.50 131 ILE A C 1
ATOM 1086 O O . ILE A 1 131 ? -0.602 1.512 0.295 1.00 95.50 131 ILE A O 1
ATOM 1090 N N . HIS A 1 132 ? 0.413 1.043 2.245 1.00 96.19 132 HIS A N 1
ATOM 1091 C CA . HIS A 1 132 ? 0.975 -0.236 1.818 1.00 96.19 132 HIS A CA 1
ATOM 1092 C C . HIS A 1 132 ? -0.130 -1.253 1.499 1.00 96.19 132 HIS A C 1
ATOM 1094 O O . HIS A 1 132 ? -0.156 -1.801 0.400 1.00 96.19 132 HIS A O 1
ATOM 1100 N N . GLU A 1 133 ? -1.094 -1.431 2.404 1.00 97.44 133 GLU A N 1
ATOM 1101 C CA . GLU A 1 133 ? -2.220 -2.354 2.221 1.00 97.44 133 GLU A CA 1
ATOM 1102 C C . GLU A 1 133 ? -3.118 -1.957 1.036 1.00 97.44 133 GLU A C 1
ATOM 1104 O O . GLU A 1 133 ? -3.600 -2.812 0.294 1.00 97.44 133 GLU A O 1
ATOM 1109 N N . MET A 1 134 ? -3.287 -0.658 0.775 1.00 96.69 134 MET A N 1
ATOM 1110 C CA . MET A 1 134 ? -3.950 -0.173 -0.442 1.00 96.69 134 MET A CA 1
ATOM 1111 C C . MET A 1 134 ? -3.163 -0.545 -1.709 1.00 96.69 134 MET A C 1
ATOM 1113 O O . MET A 1 134 ? -3.740 -0.797 -2.766 1.00 96.69 134 MET A O 1
ATOM 1117 N N . GLY A 1 135 ? -1.836 -0.614 -1.604 1.00 96.25 135 GLY A N 1
ATOM 1118 C CA . GLY A 1 135 ? -0.973 -1.140 -2.650 1.00 96.25 135 GLY A CA 1
ATOM 1119 C C . GLY A 1 135 ? -1.259 -2.609 -2.965 1.00 96.25 135 GLY A C 1
ATOM 1120 O O . GLY A 1 135 ? -1.314 -2.953 -4.143 1.00 96.25 135 GLY A O 1
ATOM 1121 N N . HIS A 1 136 ? -1.518 -3.450 -1.957 1.00 95.69 136 HIS A N 1
ATOM 1122 C CA . HIS A 1 136 ? -1.965 -4.832 -2.178 1.00 95.69 136 HIS A CA 1
ATOM 1123 C C . HIS A 1 136 ? -3.318 -4.890 -2.889 1.00 95.69 136 HIS A C 1
ATOM 1125 O O . HIS A 1 136 ? -3.453 -5.628 -3.856 1.00 95.69 136 HIS A O 1
ATOM 1131 N N . PHE A 1 137 ? -4.287 -4.053 -2.513 1.00 95.50 137 PHE A N 1
ATOM 1132 C CA . PHE A 1 137 ? -5.557 -3.967 -3.242 1.00 95.50 137 PHE A CA 1
ATOM 1133 C C . PHE A 1 137 ? -5.371 -3.607 -4.729 1.00 95.50 137 PHE A C 1
ATOM 1135 O O . PHE A 1 137 ? -5.945 -4.247 -5.609 1.00 95.50 137 PHE A O 1
ATOM 1142 N N . ILE A 1 138 ? -4.549 -2.597 -5.029 1.00 93.94 138 ILE A N 1
ATOM 1143 C CA . ILE A 1 138 ? -4.271 -2.202 -6.417 1.00 93.94 138 ILE A CA 1
ATOM 1144 C C . ILE A 1 138 ? -3.495 -3.295 -7.163 1.00 93.94 138 ILE A C 1
ATOM 1146 O O . ILE A 1 138 ? -3.727 -3.499 -8.358 1.00 93.94 138 ILE A O 1
ATOM 1150 N N . SER A 1 139 ? -2.598 -4.008 -6.474 1.00 91.06 139 SER A N 1
ATOM 1151 C CA . SER A 1 139 ? -1.955 -5.216 -6.997 1.00 91.06 139 SER A CA 1
ATOM 1152 C C . SER A 1 139 ? -3.030 -6.249 -7.353 1.00 91.06 139 SER A C 1
ATOM 1154 O O . SER A 1 139 ? -3.130 -6.627 -8.508 1.00 91.06 139 SER A O 1
ATOM 1156 N N . ASP A 1 140 ? -3.937 -6.604 -6.450 1.00 89.62 140 ASP A N 1
ATOM 1157 C CA . ASP A 1 140 ? -4.984 -7.602 -6.707 1.00 89.62 140 ASP A CA 1
ATOM 1158 C C . ASP A 1 140 ? -5.913 -7.248 -7.886 1.00 89.62 140 ASP A C 1
ATOM 1160 O O . ASP A 1 140 ? -6.358 -8.141 -8.610 1.00 89.62 140 ASP A O 1
ATOM 1164 N N . LEU A 1 141 ? -6.183 -5.960 -8.131 1.00 87.75 141 LEU A N 1
ATOM 1165 C CA . LEU A 1 141 ? -7.006 -5.522 -9.267 1.00 87.75 141 LEU A CA 1
ATOM 1166 C C . LEU A 1 141 ? -6.312 -5.640 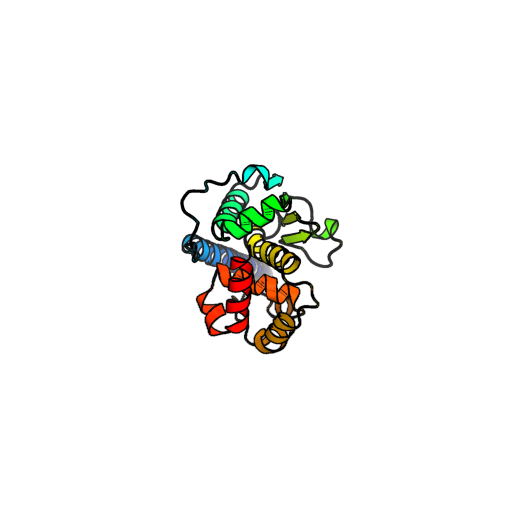-10.632 1.00 87.75 141 LEU A C 1
ATOM 1168 O O . LEU A 1 141 ? -6.962 -5.960 -11.630 1.00 87.75 141 LEU A O 1
ATOM 1172 N N . TYR A 1 142 ? -5.018 -5.317 -10.710 1.00 78.50 142 TYR A N 1
ATOM 1173 C CA . TYR A 1 142 ? -4.315 -5.129 -11.994 1.00 78.50 142 TYR A CA 1
ATOM 1174 C C . TYR A 1 142 ? -3.112 -6.041 -12.196 1.00 78.50 142 TYR A C 1
ATOM 1176 O O . TYR A 1 142 ? -2.592 -6.149 -13.304 1.00 78.50 142 TYR A O 1
ATOM 1184 N N . ASN A 1 143 ? -2.660 -6.674 -11.130 1.00 63.88 143 ASN A N 1
ATOM 1185 C CA . ASN A 1 143 ? -1.545 -7.590 -11.064 1.00 63.88 143 ASN A CA 1
ATOM 1186 C C . ASN A 1 143 ? -2.123 -8.991 -10.840 1.00 63.88 143 ASN A C 1
ATOM 1188 O O . ASN A 1 143 ? -1.837 -9.657 -9.846 1.00 63.88 143 ASN A O 1
ATOM 1192 N N . ASP A 1 144 ? -2.921 -9.474 -11.800 1.00 55.25 144 ASP A N 1
ATOM 1193 C CA . ASP A 1 144 ? -3.008 -10.920 -11.975 1.00 55.25 144 ASP A CA 1
ATOM 1194 C C . ASP A 1 144 ? -1.555 -11.369 -12.155 1.00 55.25 144 ASP A C 1
ATOM 1196 O O . ASP A 1 144 ? -0.894 -10.974 -13.112 1.00 55.25 144 ASP A O 1
ATOM 1200 N N . THR A 1 145 ? -1.023 -12.088 -11.167 1.00 50.09 145 THR A N 1
ATOM 1201 C CA . THR A 1 145 ? 0.384 -12.513 -10.998 1.00 50.09 145 THR A CA 1
ATOM 1202 C C . THR A 1 145 ? 0.999 -13.272 -12.193 1.00 50.09 145 THR A C 1
ATOM 1204 O O . THR A 1 145 ? 2.128 -13.760 -12.125 1.00 50.09 145 THR A O 1
ATOM 1207 N N . SER A 1 146 ? 0.270 -13.349 -13.304 1.00 49.75 146 SER A N 1
ATOM 1208 C CA . SER A 1 146 ? 0.662 -13.789 -14.635 1.00 49.75 146 SER A CA 1
ATOM 1209 C C . SER A 1 146 ? 0.994 -12.647 -15.621 1.00 49.75 146 SER A C 1
ATOM 1211 O O . SER A 1 146 ? 1.418 -12.935 -16.747 1.00 49.75 146 SER A O 1
ATOM 1213 N N . ASP A 1 147 ? 0.869 -11.368 -15.236 1.00 60.56 147 ASP A N 1
ATOM 1214 C CA . ASP A 1 147 ? 1.272 -10.245 -16.085 1.00 60.56 147 ASP A CA 1
ATOM 1215 C C . ASP A 1 147 ? 2.804 -10.149 -16.137 1.00 60.56 147 ASP A C 1
ATOM 1217 O O . ASP A 1 147 ? 3.489 -9.598 -15.267 1.00 60.56 147 ASP A O 1
ATOM 1221 N N . ASN A 1 148 ? 3.363 -10.734 -17.199 1.00 75.25 148 ASN A N 1
ATOM 1222 C CA . ASN A 1 148 ? 4.800 -10.789 -17.466 1.00 75.25 148 ASN A CA 1
ATOM 1223 C C . ASN A 1 148 ? 5.480 -9.407 -17.404 1.00 75.25 148 ASN A C 1
ATOM 1225 O O . ASN A 1 148 ? 6.696 -9.332 -17.223 1.00 75.25 148 ASN A O 1
ATOM 1229 N N . VAL A 1 149 ? 4.721 -8.313 -17.550 1.00 87.88 149 VAL A N 1
ATOM 1230 C CA . VAL A 1 149 ? 5.251 -6.948 -17.515 1.00 87.88 149 VAL A CA 1
ATOM 1231 C C . VAL A 1 149 ? 5.765 -6.571 -16.128 1.00 87.88 149 VAL A C 1
ATOM 1233 O O . VAL A 1 149 ? 6.906 -6.115 -16.013 1.00 87.88 149 VAL A O 1
ATOM 1236 N N . PHE A 1 150 ? 4.963 -6.739 -15.072 1.00 91.69 150 PHE A N 1
ATOM 1237 C CA . PHE A 1 150 ? 5.386 -6.294 -13.744 1.00 91.69 150 PHE A CA 1
ATOM 1238 C C . PHE A 1 150 ? 6.460 -7.201 -13.150 1.00 91.69 150 PHE A C 1
ATOM 1240 O O . PHE A 1 150 ? 7.403 -6.706 -12.535 1.00 91.69 150 PHE A O 1
ATOM 1247 N N . LEU A 1 151 ? 6.388 -8.511 -13.400 1.00 92.00 151 LEU A N 1
ATOM 1248 C CA . LEU A 1 151 ? 7.436 -9.442 -12.976 1.00 92.00 151 LEU A CA 1
ATOM 1249 C C . LEU A 1 151 ? 8.800 -9.091 -13.586 1.00 92.00 151 LEU A C 1
ATOM 1251 O O . LEU A 1 151 ? 9.810 -9.152 -12.881 1.00 92.00 151 LEU A O 1
ATOM 1255 N N . ASP A 1 152 ? 8.842 -8.658 -14.851 1.00 93.81 152 ASP A N 1
ATOM 1256 C CA . ASP A 1 152 ? 10.071 -8.142 -15.462 1.00 93.81 152 ASP A CA 1
ATOM 1257 C C . ASP A 1 152 ? 10.542 -6.847 -14.783 1.00 93.81 152 ASP A C 1
ATOM 1259 O O . ASP A 1 152 ? 11.722 -6.712 -14.454 1.00 93.81 152 ASP A O 1
ATOM 1263 N N . ILE A 1 153 ? 9.638 -5.900 -14.515 1.00 95.38 153 ILE A N 1
ATOM 1264 C CA . ILE A 1 153 ? 9.981 -4.662 -13.797 1.00 95.38 153 ILE A CA 1
ATOM 1265 C C . ILE A 1 153 ? 10.575 -4.985 -12.421 1.00 95.38 153 ILE A C 1
ATOM 1267 O O . ILE A 1 153 ? 11.670 -4.520 -12.107 1.00 95.38 153 ILE A O 1
ATOM 1271 N N . TYR A 1 154 ? 9.901 -5.823 -11.634 1.00 95.50 154 TYR A N 1
ATOM 1272 C CA . TYR A 1 154 ? 10.351 -6.276 -10.321 1.00 95.50 154 TYR A CA 1
ATOM 1273 C C . TYR A 1 154 ? 11.734 -6.934 -10.389 1.00 95.50 154 TYR A C 1
ATOM 1275 O O . TYR A 1 154 ? 12.634 -6.559 -9.633 1.00 95.50 154 TYR A O 1
ATOM 1283 N N . ALA A 1 155 ? 11.938 -7.878 -11.314 1.00 95.88 155 ALA A N 1
ATOM 1284 C CA . ALA A 1 155 ? 13.206 -8.589 -11.460 1.00 95.88 155 ALA A CA 1
ATOM 1285 C C . ALA A 1 155 ? 14.384 -7.645 -11.755 1.00 95.88 155 ALA A C 1
ATOM 1287 O O . ALA A 1 155 ? 15.494 -7.886 -11.276 1.00 95.88 155 ALA A O 1
ATOM 1288 N N . ASN A 1 156 ? 14.137 -6.564 -12.501 1.00 97.81 156 ASN A N 1
ATOM 1289 C CA . ASN A 1 156 ? 15.164 -5.603 -12.893 1.00 97.81 156 ASN A CA 1
ATOM 1290 C C . ASN A 1 156 ? 15.349 -4.453 -11.891 1.00 97.81 156 ASN A C 1
ATOM 1292 O O . ASN A 1 156 ? 16.461 -3.945 -11.775 1.00 97.81 156 ASN A O 1
ATOM 1296 N N . GLU A 1 157 ? 14.306 -4.022 -11.173 1.00 98.31 157 GLU A N 1
ATOM 1297 C CA . GLU A 1 157 ? 14.364 -2.800 -10.358 1.00 98.31 157 GLU A CA 1
ATOM 1298 C C . GLU A 1 157 ? 14.442 -3.025 -8.842 1.00 98.31 157 GLU A C 1
ATOM 1300 O O . GLU A 1 157 ? 14.927 -2.144 -8.129 1.00 98.31 157 GLU A O 1
ATOM 1305 N N . LYS A 1 158 ? 14.046 -4.195 -8.318 1.00 97.50 158 LYS A N 1
ATOM 1306 C CA . LYS A 1 158 ? 13.874 -4.381 -6.863 1.00 97.50 158 LYS A CA 1
ATOM 1307 C C . LYS A 1 158 ? 15.092 -4.032 -6.008 1.00 97.50 158 LYS A C 1
ATOM 1309 O O . LYS A 1 158 ? 14.954 -3.448 -4.939 1.00 97.50 158 LYS A O 1
ATOM 1314 N N . ASN A 1 159 ? 16.294 -4.327 -6.499 1.00 98.00 159 ASN A N 1
ATOM 1315 C CA . ASN A 1 159 ? 17.541 -4.098 -5.764 1.00 98.00 159 ASN A CA 1
ATOM 1316 C C . ASN A 1 159 ? 17.957 -2.614 -5.715 1.00 98.00 159 ASN A C 1
ATOM 1318 O O . ASN A 1 159 ? 18.903 -2.267 -5.005 1.00 98.00 159 ASN A O 1
ATOM 1322 N N . TYR A 1 160 ? 17.280 -1.738 -6.463 1.00 97.69 160 TYR A N 1
ATOM 1323 C CA . TYR A 1 160 ? 17.531 -0.296 -6.461 1.00 97.69 160 TYR A CA 1
ATOM 1324 C C . TYR A 1 160 ? 16.605 0.475 -5.518 1.00 97.69 160 TYR A C 1
ATOM 1326 O O . TYR A 1 160 ? 16.884 1.645 -5.253 1.00 97.69 160 TYR A O 1
ATOM 1334 N N . LEU A 1 161 ? 15.572 -0.176 -4.964 1.00 97.31 161 LEU A N 1
ATOM 1335 C CA . LEU A 1 161 ? 14.618 0.452 -4.053 1.00 97.31 161 LEU A CA 1
ATOM 1336 C C . LEU A 1 161 ? 15.332 1.112 -2.865 1.00 97.31 161 LEU A C 1
ATOM 1338 O O . LEU A 1 161 ? 16.213 0.527 -2.227 1.00 97.31 161 LEU A O 1
ATOM 1342 N N . LYS A 1 162 ? 14.957 2.363 -2.582 1.00 95.25 162 LYS A N 1
ATOM 1343 C CA . LYS A 1 162 ? 15.459 3.155 -1.455 1.00 95.25 162 LYS A CA 1
ATOM 1344 C C . LYS A 1 162 ? 14.305 3.509 -0.537 1.00 95.25 162 LYS A C 1
ATOM 1346 O O . LYS A 1 162 ? 13.368 4.159 -0.979 1.00 95.25 162 LYS A O 1
ATOM 1351 N N . LEU A 1 163 ? 14.429 3.120 0.727 1.00 91.06 163 LEU A N 1
ATOM 1352 C CA . LEU A 1 163 ? 13.456 3.373 1.785 1.00 91.06 163 LEU A CA 1
ATOM 1353 C C . LEU A 1 163 ? 14.118 4.148 2.929 1.00 91.06 163 LEU A C 1
ATOM 1355 O O . LEU A 1 163 ? 15.348 4.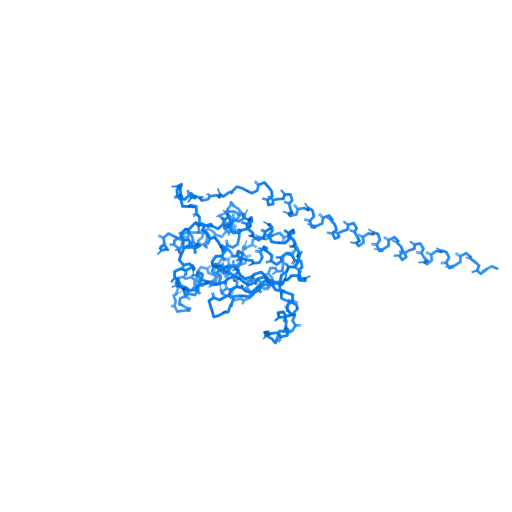253 2.998 1.00 91.06 163 LEU A O 1
ATOM 1359 N N . ASN A 1 164 ? 13.296 4.660 3.840 1.00 86.62 164 ASN A N 1
ATOM 1360 C CA . ASN A 1 164 ? 13.763 5.190 5.118 1.00 86.62 164 ASN A CA 1
ATOM 1361 C C . ASN A 1 164 ? 14.447 4.079 5.948 1.00 86.62 164 ASN A C 1
ATOM 1363 O O . ASN A 1 164 ? 14.150 2.895 5.793 1.00 86.62 164 ASN A O 1
ATOM 1367 N N . SER A 1 165 ? 15.394 4.452 6.816 1.00 84.19 165 SER A N 1
ATOM 1368 C CA . SER A 1 165 ? 16.322 3.514 7.480 1.00 84.19 165 SER A CA 1
ATOM 1369 C C . SER A 1 165 ? 15.682 2.518 8.454 1.00 84.19 165 SER A C 1
ATOM 1371 O O . SER A 1 165 ? 16.328 1.562 8.865 1.00 84.19 165 SER A O 1
ATOM 1373 N N . ASP A 1 166 ? 14.448 2.772 8.859 1.00 81.88 166 ASP A N 1
ATOM 1374 C CA . ASP A 1 166 ? 13.627 1.972 9.767 1.00 81.88 166 ASP A CA 1
ATOM 1375 C C . ASP A 1 166 ? 12.775 0.909 9.046 1.00 81.88 166 ASP A C 1
ATOM 1377 O O . ASP A 1 166 ? 12.171 0.064 9.698 1.00 81.88 166 ASP A O 1
ATOM 1381 N N . LYS A 1 167 ? 12.744 0.908 7.707 1.00 85.12 167 LYS A N 1
ATOM 1382 C CA . LYS A 1 167 ? 12.067 -0.124 6.906 1.00 85.12 167 LYS A CA 1
ATOM 1383 C C . LYS A 1 167 ? 13.015 -1.298 6.626 1.00 85.12 167 LYS A C 1
ATOM 1385 O O . LYS A 1 167 ? 14.149 -1.103 6.185 1.00 85.12 167 LYS A O 1
ATOM 1390 N N . ASP A 1 168 ? 12.528 -2.528 6.798 1.00 89.44 168 ASP A N 1
ATOM 1391 C CA . ASP A 1 168 ? 13.260 -3.734 6.392 1.00 89.44 168 ASP A CA 1
ATOM 1392 C C . ASP A 1 168 ? 13.171 -3.942 4.874 1.00 89.44 168 ASP A C 1
ATOM 1394 O O . ASP A 1 168 ? 12.236 -4.546 4.352 1.00 89.44 168 ASP A O 1
ATOM 1398 N N . ILE A 1 169 ? 14.179 -3.457 4.148 1.00 93.44 169 ILE A N 1
ATOM 1399 C CA . ILE A 1 169 ? 14.268 -3.614 2.691 1.00 93.44 169 ILE A CA 1
ATOM 1400 C C . ILE A 1 169 ? 14.162 -5.082 2.246 1.00 93.44 169 ILE A C 1
ATOM 1402 O O . ILE A 1 169 ? 13.571 -5.349 1.203 1.00 93.44 169 ILE A O 1
ATOM 1406 N N . ASN A 1 170 ? 14.693 -6.040 3.020 1.00 94.56 170 ASN A N 1
ATOM 1407 C CA . ASN A 1 170 ? 14.703 -7.449 2.620 1.00 94.56 170 ASN A CA 1
ATOM 1408 C C . ASN A 1 170 ? 13.299 -8.043 2.643 1.00 94.56 170 ASN A C 1
ATOM 1410 O O . ASN A 1 170 ? 12.972 -8.859 1.782 1.00 94.56 170 ASN A O 1
ATOM 1414 N N . TYR A 1 171 ? 12.477 -7.613 3.602 1.00 92.06 171 TYR A N 1
ATOM 1415 C CA . TYR A 1 171 ? 11.074 -7.988 3.672 1.00 92.06 171 TYR A CA 1
ATOM 1416 C C . TYR A 1 171 ? 10.322 -7.524 2.417 1.00 92.06 171 TYR A C 1
ATOM 1418 O O . TYR A 1 171 ? 9.681 -8.339 1.758 1.00 92.06 171 TYR A O 1
ATOM 1426 N N . TYR A 1 172 ? 10.476 -6.259 2.021 1.00 94.44 172 TYR A N 1
ATOM 1427 C CA . TYR A 1 172 ? 9.705 -5.693 0.909 1.00 94.44 172 TYR A CA 1
ATOM 1428 C C . TYR A 1 172 ? 10.164 -6.159 -0.474 1.00 94.44 172 TYR A C 1
ATOM 1430 O O . TYR A 1 172 ? 9.368 -6.197 -1.402 1.00 94.44 172 TYR A O 1
ATOM 1438 N N . ILE A 1 173 ? 11.428 -6.555 -0.652 1.00 95.81 173 ILE A N 1
ATOM 1439 C CA . ILE A 1 173 ? 11.909 -7.043 -1.959 1.00 95.81 173 ILE A CA 1
ATOM 1440 C C . ILE A 1 173 ? 11.821 -8.568 -2.109 1.00 95.81 173 ILE A C 1
ATOM 1442 O O . ILE A 1 173 ? 12.220 -9.092 -3.157 1.00 95.81 173 ILE A O 1
ATOM 1446 N N . LYS A 1 174 ? 11.329 -9.299 -1.094 1.00 93.25 174 LYS A N 1
ATOM 1447 C CA . LYS A 1 174 ? 11.315 -10.778 -1.065 1.00 93.25 174 LYS A CA 1
ATOM 1448 C C . LYS A 1 174 ? 10.464 -11.393 -2.182 1.00 93.25 174 LYS A C 1
ATOM 1450 O O . LYS A 1 174 ? 10.833 -12.435 -2.717 1.00 93.25 174 LYS A O 1
ATOM 1455 N N . ASN A 1 175 ? 9.355 -10.748 -2.544 1.00 93.25 175 ASN A N 1
ATOM 1456 C CA . ASN A 1 175 ? 8.458 -11.153 -3.625 1.00 93.25 175 ASN A CA 1
ATOM 1457 C C . ASN A 1 175 ? 7.912 -9.912 -4.353 1.00 93.25 175 ASN A C 1
ATOM 1459 O O . ASN A 1 175 ? 8.114 -8.788 -3.897 1.00 93.25 175 ASN A O 1
ATOM 1463 N N . SER A 1 176 ? 7.285 -10.115 -5.512 1.00 93.94 176 SER A N 1
ATOM 1464 C CA . SER A 1 176 ? 6.790 -9.020 -6.351 1.00 93.94 176 SER A CA 1
ATOM 1465 C C . SER A 1 176 ? 5.607 -8.275 -5.742 1.00 93.94 176 SER A C 1
ATOM 1467 O O . SER A 1 176 ? 5.490 -7.079 -5.969 1.00 93.94 176 SER A O 1
ATOM 1469 N N . ASP A 1 177 ? 4.752 -8.956 -4.986 1.00 92.69 177 ASP A N 1
ATOM 1470 C CA . ASP A 1 177 ? 3.529 -8.368 -4.439 1.00 92.69 177 ASP A CA 1
ATOM 1471 C C . ASP A 1 177 ? 3.834 -7.350 -3.327 1.00 92.69 177 ASP A C 1
ATOM 1473 O O . ASP A 1 177 ? 3.471 -6.183 -3.412 1.00 92.69 177 ASP A O 1
ATOM 1477 N N . GLU A 1 178 ? 4.668 -7.735 -2.366 1.00 94.44 178 GLU A N 1
ATOM 1478 C CA . GLU A 1 178 ? 5.164 -6.858 -1.292 1.00 94.44 178 GLU A CA 1
ATOM 1479 C C . GLU A 1 178 ? 6.020 -5.713 -1.840 1.00 94.44 178 GLU A C 1
ATOM 1481 O O . GLU A 1 178 ? 6.000 -4.587 -1.336 1.00 94.44 178 GLU A O 1
ATOM 1486 N N . TYR A 1 179 ? 6.763 -5.990 -2.917 1.00 96.88 179 TYR A N 1
ATOM 1487 C CA . TYR A 1 179 ? 7.517 -4.965 -3.622 1.00 96.88 179 TYR A CA 1
ATOM 1488 C C . TYR A 1 179 ? 6.583 -3.948 -4.276 1.00 96.88 179 TYR A C 1
ATOM 1490 O O . TYR A 1 179 ? 6.850 -2.749 -4.188 1.00 96.88 179 TYR A O 1
ATOM 1498 N N . PHE A 1 180 ? 5.498 -4.403 -4.914 1.00 96.50 180 PHE A N 1
ATOM 1499 C CA . PHE A 1 180 ? 4.483 -3.520 -5.479 1.00 96.50 180 PHE A CA 1
ATOM 1500 C C . PHE A 1 180 ? 3.866 -2.653 -4.385 1.00 96.50 180 PHE A C 1
ATOM 1502 O O . PHE A 1 180 ? 3.908 -1.429 -4.497 1.00 96.50 180 PHE A O 1
ATOM 1509 N N . ALA A 1 181 ? 3.373 -3.274 -3.312 1.00 96.19 181 ALA A N 1
ATOM 1510 C CA . ALA A 1 181 ? 2.719 -2.591 -2.203 1.00 96.19 181 ALA A CA 1
ATOM 1511 C C . ALA A 1 181 ? 3.628 -1.536 -1.552 1.00 96.19 181 ALA A C 1
ATOM 1513 O O . ALA A 1 181 ? 3.246 -0.375 -1.388 1.00 96.19 181 ALA A O 1
ATOM 1514 N N . GLN A 1 182 ? 4.894 -1.875 -1.293 1.00 96.62 182 GLN A N 1
ATOM 1515 C CA . GLN A 1 182 ? 5.846 -0.911 -0.743 1.00 96.62 182 GLN A CA 1
ATOM 1516 C C . GLN A 1 182 ? 6.212 0.196 -1.738 1.00 96.62 182 GLN A C 1
ATOM 1518 O O . GLN A 1 182 ? 6.412 1.343 -1.334 1.00 96.62 182 GLN A O 1
ATOM 1523 N N . CYS A 1 183 ? 6.309 -0.111 -3.033 1.00 96.56 183 CYS A N 1
ATOM 1524 C CA . CYS A 1 183 ? 6.540 0.916 -4.042 1.00 96.56 183 CYS A CA 1
ATOM 1525 C C . CYS A 1 183 ? 5.318 1.822 -4.225 1.00 96.56 183 CYS A C 1
ATOM 1527 O O . CYS A 1 183 ? 5.500 2.997 -4.527 1.00 96.56 183 CYS A O 1
ATOM 1529 N N . PHE A 1 184 ? 4.097 1.324 -4.020 1.00 96.56 184 PHE A N 1
ATOM 1530 C CA . PHE A 1 184 ? 2.888 2.144 -3.994 1.00 96.56 184 PHE A CA 1
ATOM 1531 C C . PHE A 1 184 ? 2.934 3.135 -2.825 1.00 96.56 184 PHE A C 1
ATOM 1533 O O . PHE A 1 184 ? 2.753 4.332 -3.034 1.00 96.56 184 PHE A O 1
ATOM 1540 N N . GLU A 1 185 ? 3.299 2.681 -1.623 1.00 95.19 185 GLU A N 1
ATOM 1541 C CA . GLU A 1 185 ? 3.539 3.579 -0.486 1.00 95.19 185 GLU A CA 1
ATOM 1542 C C . GLU A 1 185 ? 4.601 4.643 -0.810 1.00 95.19 185 GLU A C 1
ATOM 1544 O O . GLU A 1 185 ? 4.379 5.838 -0.612 1.00 95.19 185 GLU A O 1
ATOM 1549 N N . GLU A 1 186 ? 5.735 4.238 -1.383 1.00 94.50 186 GLU A N 1
ATOM 1550 C CA . GLU A 1 186 ? 6.786 5.170 -1.801 1.00 94.50 186 GLU A CA 1
ATOM 1551 C C . GLU A 1 186 ? 6.328 6.132 -2.902 1.00 94.50 186 GLU A C 1
ATOM 1553 O O . GLU A 1 186 ? 6.759 7.281 -2.918 1.00 94.50 186 GLU A O 1
ATOM 1558 N N . PHE A 1 187 ? 5.444 5.707 -3.805 1.00 94.38 187 PHE A N 1
ATOM 1559 C CA . PHE A 1 187 ? 4.872 6.565 -4.840 1.00 94.38 187 PHE A CA 1
ATOM 1560 C C . PHE A 1 187 ? 4.029 7.692 -4.232 1.00 94.38 187 PHE A C 1
ATOM 1562 O O . PHE A 1 187 ? 4.072 8.816 -4.728 1.00 94.38 187 PHE A O 1
ATOM 1569 N N . ILE A 1 188 ? 3.294 7.411 -3.155 1.00 92.38 188 ILE A N 1
ATOM 1570 C CA . ILE A 1 188 ? 2.461 8.403 -2.465 1.00 92.38 188 ILE A CA 1
ATOM 1571 C C . ILE A 1 188 ? 3.301 9.320 -1.571 1.00 92.38 188 ILE A C 1
ATOM 1573 O O . ILE A 1 188 ? 3.151 10.540 -1.622 1.00 92.38 188 ILE A O 1
ATOM 1577 N N . ILE A 1 189 ? 4.197 8.746 -0.766 1.00 89.88 189 ILE A N 1
ATOM 1578 C CA . ILE A 1 189 ? 4.907 9.467 0.302 1.00 89.88 189 ILE A CA 1
ATOM 1579 C C . ILE A 1 189 ? 6.213 10.099 -0.208 1.00 89.88 189 ILE A C 1
ATOM 1581 O O . ILE A 1 189 ? 6.580 11.193 0.210 1.00 89.88 189 ILE A O 1
ATOM 1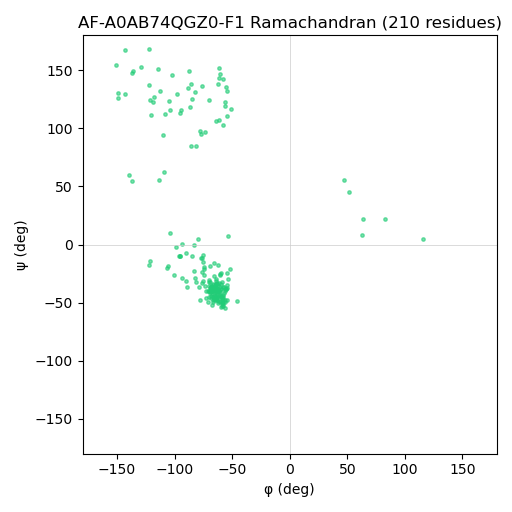585 N N . ASN A 1 190 ? 6.934 9.430 -1.112 1.00 90.94 190 ASN A N 1
ATOM 1586 C CA . ASN A 1 190 ? 8.258 9.843 -1.593 1.00 90.94 190 ASN A CA 1
ATOM 1587 C C . ASN A 1 190 ? 8.409 9.692 -3.130 1.00 90.94 190 ASN A C 1
ATOM 1589 O O . ASN A 1 190 ? 9.369 9.061 -3.599 1.00 90.94 190 ASN A O 1
ATOM 1593 N N . PRO A 1 191 ? 7.511 10.286 -3.946 1.00 90.31 191 PRO A N 1
ATOM 1594 C CA . PRO A 1 191 ? 7.443 10.039 -5.390 1.00 90.31 191 PRO A CA 1
ATOM 1595 C C . PRO A 1 191 ? 8.752 10.321 -6.130 1.00 90.31 191 PRO A C 1
ATOM 1597 O O . PRO A 1 191 ? 9.129 9.557 -7.016 1.00 90.31 191 PRO A O 1
ATOM 1600 N N . ASP A 1 192 ? 9.482 11.374 -5.754 1.00 91.44 192 ASP A N 1
ATOM 1601 C CA . ASP A 1 192 ? 10.758 11.731 -6.386 1.00 91.44 192 ASP A CA 1
ATOM 1602 C C . ASP A 1 192 ? 11.849 10.682 -6.134 1.00 91.44 192 ASP A C 1
ATOM 1604 O O . ASP A 1 192 ? 12.666 10.387 -7.016 1.00 91.44 192 ASP A O 1
ATOM 1608 N N . ARG A 1 193 ? 11.859 10.080 -4.935 1.00 93.81 193 ARG A N 1
ATOM 1609 C CA . ARG A 1 193 ? 12.793 9.004 -4.586 1.00 93.81 193 ARG A CA 1
ATOM 1610 C C . ARG A 1 193 ? 12.494 7.764 -5.414 1.00 93.81 193 ARG A C 1
ATOM 1612 O O . ARG A 1 193 ? 13.430 7.186 -5.971 1.00 93.81 193 ARG A O 1
ATOM 1619 N N . LEU A 1 194 ? 11.222 7.391 -5.541 1.00 95.69 194 LEU A N 1
ATOM 1620 C CA . LEU A 1 194 ? 10.825 6.253 -6.364 1.00 95.69 194 LEU A CA 1
ATOM 1621 C C . LEU A 1 194 ? 11.111 6.510 -7.849 1.00 95.69 194 LEU A C 1
ATOM 1623 O O . LEU A 1 194 ? 11.741 5.680 -8.497 1.00 95.69 194 LEU A O 1
ATOM 1627 N N . LEU A 1 195 ? 10.741 7.681 -8.379 1.00 94.69 195 LEU A N 1
ATOM 1628 C CA . LEU A 1 195 ? 10.979 8.058 -9.775 1.00 94.69 195 LEU A CA 1
ATOM 1629 C C . LEU A 1 195 ? 12.466 7.984 -10.146 1.00 94.69 195 LEU A C 1
ATOM 1631 O O . LEU A 1 195 ? 12.813 7.537 -11.240 1.00 94.69 195 LEU A O 1
ATOM 1635 N N . LYS A 1 196 ? 13.344 8.417 -9.235 1.00 96.69 196 LYS A N 1
ATOM 1636 C CA . LYS A 1 196 ? 14.794 8.431 -9.442 1.00 96.69 196 LYS A CA 1
ATOM 1637 C C . LYS A 1 196 ? 15.421 7.036 -9.437 1.00 96.69 196 LYS A C 1
ATOM 1639 O O . LYS A 1 196 ? 16.351 6.807 -10.207 1.00 96.69 196 LYS A O 1
ATOM 1644 N N . ASN A 1 197 ? 14.981 6.143 -8.550 1.00 96.69 197 ASN A N 1
ATOM 1645 C CA . ASN A 1 197 ? 15.644 4.851 -8.329 1.00 96.69 197 ASN A CA 1
ATOM 1646 C C . ASN A 1 197 ? 14.942 3.672 -9.032 1.00 96.69 197 ASN A C 1
ATOM 1648 O O . ASN A 1 197 ? 15.602 2.695 -9.374 1.00 96.69 197 ASN A O 1
ATOM 1652 N N . ASN A 1 198 ? 13.632 3.773 -9.279 1.00 98.06 198 ASN A N 1
ATOM 1653 C CA . ASN A 1 198 ? 12.761 2.697 -9.765 1.00 98.06 198 ASN A CA 1
ATOM 1654 C C . ASN A 1 198 ? 11.775 3.257 -10.809 1.00 98.06 198 ASN A C 1
ATOM 1656 O O . ASN A 1 198 ? 10.555 3.268 -10.629 1.00 98.06 198 ASN A O 1
ATOM 1660 N N . PHE A 1 199 ? 12.318 3.805 -11.897 1.00 98.06 199 PHE A N 1
ATOM 1661 C CA . PHE A 1 199 ? 11.562 4.569 -12.891 1.00 98.06 199 PHE A CA 1
ATOM 1662 C C . PHE A 1 199 ? 10.448 3.765 -13.577 1.00 98.06 199 PHE A C 1
ATOM 1664 O O . PHE A 1 199 ? 9.360 4.300 -13.816 1.00 98.06 199 PHE A O 1
ATOM 1671 N N . ARG A 1 200 ? 10.696 2.494 -13.926 1.00 97.62 200 ARG A N 1
ATOM 1672 C CA . ARG A 1 200 ? 9.681 1.645 -14.568 1.00 97.62 200 ARG A CA 1
ATOM 1673 C C . ARG A 1 200 ? 8.576 1.299 -13.576 1.00 97.62 200 ARG A C 1
ATOM 1675 O O . ARG A 1 200 ? 7.410 1.368 -13.949 1.00 97.62 200 ARG A O 1
ATOM 1682 N N . THR A 1 201 ? 8.933 1.021 -12.324 1.00 96.88 201 THR A N 1
ATOM 1683 C CA . THR A 1 201 ? 7.992 0.777 -11.223 1.00 96.88 201 THR A CA 1
ATOM 1684 C C . THR A 1 201 ? 7.106 1.997 -10.982 1.00 96.88 201 THR A C 1
ATOM 1686 O O . THR A 1 201 ? 5.885 1.870 -10.988 1.00 96.88 201 THR A O 1
ATOM 1689 N N . TYR A 1 202 ? 7.692 3.197 -10.885 1.00 96.94 202 TYR A N 1
ATOM 1690 C CA . TYR A 1 202 ? 6.948 4.455 -10.760 1.00 96.94 202 TYR A CA 1
ATOM 1691 C C . TYR A 1 202 ? 5.919 4.622 -11.889 1.00 96.94 202 TYR A C 1
ATOM 1693 O O . TYR A 1 202 ? 4.753 4.938 -11.653 1.00 96.94 202 TYR A O 1
ATOM 1701 N N . LYS A 1 203 ? 6.341 4.396 -13.142 1.00 94.88 203 LYS A N 1
ATOM 1702 C CA . LYS A 1 203 ? 5.450 4.487 -14.307 1.00 94.88 203 LYS A CA 1
ATOM 1703 C C . LYS A 1 203 ? 4.339 3.447 -14.276 1.00 94.88 203 LYS A C 1
ATOM 1705 O O . LYS A 1 203 ? 3.223 3.768 -14.671 1.00 94.88 203 LYS A O 1
ATOM 1710 N N . TYR A 1 204 ? 4.655 2.231 -13.844 1.00 94.12 204 TYR A N 1
ATOM 1711 C CA . TYR A 1 204 ? 3.696 1.141 -13.762 1.00 94.12 204 TYR A CA 1
ATOM 1712 C C . TYR A 1 204 ? 2.621 1.425 -12.711 1.00 94.12 204 TYR A C 1
ATOM 1714 O O . TYR A 1 204 ? 1.442 1.382 -13.035 1.00 94.12 204 TYR A O 1
ATOM 1722 N N . ILE A 1 205 ? 3.007 1.856 -11.507 1.00 94.31 205 ILE A N 1
ATOM 1723 C CA . ILE A 1 205 ? 2.056 2.264 -10.461 1.00 94.31 205 ILE A CA 1
ATOM 1724 C C . ILE A 1 205 ? 1.165 3.406 -10.948 1.00 94.31 205 ILE A C 1
ATOM 1726 O O . ILE A 1 205 ? -0.054 3.343 -10.813 1.00 94.31 205 ILE A O 1
ATOM 1730 N N . ARG A 1 206 ? 1.747 4.427 -11.591 1.00 93.19 206 ARG A N 1
ATOM 1731 C CA . ARG A 1 206 ? 0.963 5.522 -12.176 1.00 93.19 206 ARG A CA 1
ATOM 1732 C C . ARG A 1 206 ? -0.022 5.028 -13.239 1.00 93.19 206 ARG A C 1
ATOM 1734 O O . ARG A 1 206 ? -1.122 5.558 -13.343 1.00 93.19 206 ARG A O 1
ATOM 1741 N N . PHE A 1 207 ? 0.375 4.050 -14.049 1.00 91.31 207 PHE A N 1
ATOM 1742 C CA . PHE A 1 207 ? -0.509 3.425 -15.027 1.00 91.31 207 PHE A CA 1
ATOM 1743 C C . PHE A 1 207 ? -1.659 2.674 -14.351 1.00 91.31 207 PHE A C 1
ATOM 1745 O O . PHE A 1 207 ? -2.792 2.866 -14.779 1.00 91.31 207 PHE A O 1
ATOM 1752 N N . CYS A 1 208 ? -1.397 1.901 -13.292 1.00 91.56 208 CYS A N 1
ATOM 1753 C CA . CYS A 1 208 ? -2.436 1.236 -12.502 1.00 91.56 208 CYS A CA 1
ATOM 1754 C C . CYS A 1 208 ? -3.416 2.260 -11.924 1.00 91.56 208 CYS A C 1
ATOM 1756 O O . CYS A 1 208 ? -4.598 2.178 -12.224 1.00 91.56 208 CYS A O 1
ATOM 1758 N N . ILE A 1 209 ? -2.920 3.286 -11.221 1.00 91.12 209 ILE A N 1
ATOM 1759 C CA . ILE A 1 209 ? -3.753 4.360 -10.653 1.00 91.12 209 ILE A CA 1
ATOM 1760 C C . ILE A 1 209 ? -4.615 5.027 -11.728 1.00 91.12 209 ILE A C 1
ATOM 1762 O O . ILE A 1 209 ? -5.757 5.343 -11.461 1.00 91.12 209 ILE A O 1
ATOM 1766 N N . ASN A 1 210 ? -4.115 5.239 -12.946 1.00 88.69 210 ASN A N 1
ATOM 1767 C CA . ASN A 1 210 ? -4.892 5.883 -14.014 1.00 88.69 210 ASN A CA 1
ATOM 1768 C C . ASN A 1 210 ? -5.953 4.988 -14.673 1.00 88.69 210 ASN A C 1
ATOM 1770 O O . ASN A 1 210 ? -6.719 5.482 -15.501 1.00 88.69 210 ASN A O 1
ATOM 1774 N N . ARG A 1 211 ? -5.926 3.679 -14.414 1.00 85.50 211 ARG A N 1
ATOM 1775 C CA . ARG A 1 211 ? -6.909 2.709 -14.923 1.00 85.50 211 ARG A CA 1
ATOM 1776 C C . ARG A 1 211 ? -8.036 2.428 -13.943 1.00 85.50 211 ARG A C 1
ATOM 1778 O O . ARG A 1 211 ? -8.969 1.722 -14.326 1.00 85.50 211 ARG A O 1
ATOM 1785 N N . VAL A 1 212 ? -7.864 2.920 -12.724 1.00 83.12 212 VAL A N 1
ATOM 1786 C CA . VAL A 1 212 ? -8.889 3.022 -11.703 1.00 83.12 212 VAL A CA 1
ATOM 1787 C C . VAL A 1 212 ? -9.770 4.210 -12.055 1.00 83.12 212 VAL A C 1
ATOM 1789 O O . VAL A 1 212 ? -10.918 3.994 -12.478 1.00 83.12 212 VAL A O 1
#

Sequence (212 aa):
MLLKKHIFKVKLVMLSLFFLFICTVKIEAYRDNEIDNLKPHYNQIEGLEYNYESMIEVDSDNNEKVLKLYKYMSLIPNNVINEFAENGGKIVLTQDSLQERFISKYALAGVYFDKTIYLSDEENWSEQSLIHEMGHFISDLYNDTSDNVFLDIYANEKNYLKLNSDKDINYYIKNSDEYFAQCFEEFIINPDRLLKNNFRTYKYIRFCINRV

Organism: Clostridioides difficile (NCBI:txid1496)

Solvent-accessible surface area (backbone atoms only — not comparable to full-atom values): 11972 Å² total; per-residue (Å²): 144,67,74,72,65,56,59,54,55,55,52,50,54,51,50,52,50,50,50,50,50,51,53,51,54,51,53,55,52,50,52,53,56,49,57,75,69,59,64,61,83,60,82,64,67,87,87,71,87,74,74,58,71,84,37,48,47,77,52,61,90,51,64,66,57,55,53,46,31,56,54,49,53,67,47,50,53,53,53,57,55,48,50,40,49,76,72,65,28,36,38,35,39,25,66,63,60,49,21,69,77,67,71,47,99,51,86,43,29,47,46,62,54,93,62,28,35,40,27,22,64,81,39,81,66,12,44,62,32,48,48,27,33,51,19,43,54,55,36,67,75,74,46,56,94,79,50,66,65,59,58,51,44,42,75,75,32,51,90,48,67,83,75,65,93,89,58,66,64,68,68,34,55,70,46,64,63,48,32,46,7,49,47,42,31,34,50,60,78,38,41,70,60,34,46,73,48,28,48,67,54,43,52,48,52,53,50,53,61,72,71,91

Secondary structure (DSSP, 8-state):
--HHHHHHHHHHHHHHHHHHHHHHHHHHHHHHHHHHHPPP-S---TT----GGGTEEEE---HHHHHHHHHHHHHS-HHHHHHHHHTT-EEEEESS-HHHHTT-SS--SEEEETTEEEEESSSTTHHHHHHHHHHHHHHHHH--TT-HHHHHHHHHHGGG----TTS-HHHHTSSHHHHHHHHHHHHHH-HHHHHHH-HHHHHHHHHHHTT-

pLDDT: mean 80.01, std 20.07, range [32.53, 98.31]

Mean predicted aligned error: 9.99 Å

Radius of gyration: 19.92 Å; Cα contacts (8 Å, |Δi|>4): 241; chains: 1; bounding box: 52×36×68 Å

Nearest PDB structures (foldseek):
  6r56-assembly2_B  TM=7.922E-01  e=1.116E-05  Clostridioides difficile
  6r55-assembly2_B  TM=7.641E-01  e=2.175E-05  Clostridioides difficile
  6r53-assembly1_A  TM=7.572E-01  e=3.035E-05  Clostridioides difficile